Protein AF-M8BWD6-F1 (afdb_monomer)

Solvent-accessible surface area (backbone atoms only — not comparable to full-atom values): 19290 Å² total; per-residue (Å²): 130,56,79,69,55,54,55,51,52,54,55,48,52,55,50,49,54,54,50,42,55,51,46,51,57,50,38,60,73,53,40,95,61,85,71,83,72,84,73,77,74,75,89,64,73,77,84,63,52,63,63,56,50,54,50,53,54,48,51,44,50,54,50,50,50,51,39,52,53,43,46,53,54,44,51,49,52,54,48,54,50,50,53,52,51,54,50,51,52,53,51,53,53,50,50,53,50,52,53,49,52,50,49,53,51,54,50,52,52,48,50,54,51,52,51,56,54,59,71,42,74,64,63,79,66,68,30,53,57,52,53,49,50,51,51,44,54,52,31,41,76,75,72,62,57,83,89,86,80,88,91,90,84,86,92,86,89,83,87,82,92,81,91,81,84,85,82,84,87,91,85,60,66,74,60,56,53,50,53,50,49,51,49,50,52,53,50,52,54,52,50,52,52,48,54,55,51,53,52,49,50,54,50,53,52,50,48,54,51,50,54,52,52,52,50,53,50,53,54,50,52,52,51,49,54,54,50,52,52,52,53,49,56,52,51,55,50,50,55,54,50,53,53,52,51,51,54,50,52,53,52,49,54,54,52,52,51,49,51,51,52,50,51,51,52,52,51,53,53,52,52,51,50,54,51,51,52,52,52,52,52,51,52,53,52,51,52,53,52,49,54,52,51,53,49,52,53,48,53,52,51,51,53,53,48,54,51,51,51,52,51,52,53,51,53,50,53,49,54,52,53,53,53,57,70,74,51,86,69,88,88,80,82,84,135

Sequence (335 aa):
MDHQTKFAVQKIVVSLHSADEILENILDRASEEKAEIISCRSNLDPKDGLEFLGLEAHNIHDLAKEVEIRLSECREKERKERCRMESMISSLKKENQDIRSMLEVAVTEKEVVENSLRVLKGDGDQRRSSILQIAEKGLQKVGFGFIMEVISGESEGDDMSGSSASAASNGRESKQEVDSLASMVSKTLKNLHHDINDLRQALDESRSGCDHLQLLAAQQAQKIIKHESHIQDLREREILLLQSVEELNVGVKEVEQEAARWKEACALEVEAGKAAIKELNQEVTLLREELRRVKADLDAANSKIQLKEKLAASAMAEKIRGRCKGGASCCRCMP

Mean predicted aligned error: 21.37 Å

Radius of gyration: 63.3 Å; Cα contacts (8 Å, |Δi|>4): 40; chains: 1; bounding box: 170×41×192 Å

Organism: Aegilops tauschii (NCBI:txid37682)

Foldseek 3Di:
DDPVVVVVLVVLVVVLVVLQVVLVVLVVVLDPDPPPPPPPVPPDDCPVRPVVSVVSVVSSVVSVVVSVVSNVVSVVVVVVVVVVVVVVVVVVVVVVVVVVVVVVVVVVVVVVVVVQLVVLPDDDPVSVVVVVVVVQVVCVVVPRHDDDDDDDDDDDDDDDDDDDDDDDDDDPPVVVVVVVVVVVVVVVVVVVVVVVVVVVVVVVVVVVVVVVVVVVVVVVVVVVVVVVVVVVVVVVVVVVVVVVVVVVVVVVVVVVVVVVVVVVVVVVVVVVVVVVVVVVVVVVVVVVVVVVVVVVVVVVVVVVVVVVVVVVVVVVVVVVVVVVVVPVDDDDDDD

InterPro domains:
  IPR040300 Uncharacterized protein At3g49055-like [PTHR34937] (1-317)

Secondary structure (DSSP, 8-state):
--HHHHHHHHHHHHHHHHHHHHHHHHHHHH-SS------------GGGTHHHHHHHHHHHHHHHHHHHHHHHHHHHHHHHHHHHHHHHHHHHHHHHHHHHHHHHHHHHHHHHHHHHHHHT-S-HHHHHHHHHHHHHHHHHHTT---------------------------SSHHHHHHHHHHHHHHHHHHHHHHHHHHHHHHHHHHHHHHHHHHHHHHHHHHHHHHHHHHHHHHHHHHHHHHHHHHHHHHHHHHHHHHHHHHHHHHHHHHHHHHHHHHHHHHHHHHHHHHHHHHHHHHHHHHHHHHHHHHHHHHHHHHHHHHHHHH--S------

Structure (mmCIF, N/CA/C/O backbone):
data_AF-M8BWD6-F1
#
_entry.id   AF-M8BWD6-F1
#
loop_
_atom_site.group_PDB
_atom_site.id
_atom_site.type_symbol
_atom_site.label_atom_id
_atom_site.label_alt_id
_atom_site.label_comp_id
_atom_site.label_asym_id
_atom_site.label_entity_id
_atom_site.label_seq_id
_atom_site.pdbx_PDB_ins_code
_atom_site.Cartn_x
_atom_site.Cartn_y
_atom_site.Cartn_z
_atom_site.occupancy
_atom_site.B_iso_or_equiv
_atom_site.auth_seq_id
_atom_site.auth_comp_id
_atom_site.auth_asym_id
_atom_site.auth_atom_id
_atom_site.pdbx_PDB_model_num
ATOM 1 N N . MET A 1 1 ? 32.849 -19.392 -24.171 1.00 56.28 1 MET A N 1
ATOM 2 C CA . MET A 1 1 ? 31.392 -19.153 -24.236 1.00 56.28 1 MET A CA 1
ATOM 3 C C . MET A 1 1 ? 31.080 -18.326 -25.460 1.00 56.28 1 MET A C 1
ATOM 5 O O . MET A 1 1 ? 31.701 -17.279 -25.633 1.00 56.28 1 MET A O 1
ATOM 9 N N . ASP A 1 2 ? 30.161 -18.820 -26.282 1.00 68.44 2 ASP A N 1
ATOM 10 C CA . ASP A 1 2 ? 29.701 -18.150 -27.493 1.00 68.44 2 ASP A CA 1
ATOM 11 C C . ASP A 1 2 ? 28.983 -16.832 -27.142 1.00 68.44 2 ASP A C 1
ATOM 13 O O . ASP A 1 2 ? 28.489 -16.671 -26.019 1.00 68.44 2 ASP A O 1
ATOM 17 N N . HIS A 1 3 ? 28.937 -15.865 -28.062 1.00 68.75 3 HIS A N 1
ATOM 18 C CA . HIS A 1 3 ? 28.363 -14.533 -27.780 1.00 68.75 3 HIS A CA 1
ATOM 19 C C . HIS A 1 3 ? 26.889 -14.630 -27.341 1.00 68.75 3 HIS A C 1
ATOM 21 O O . HIS A 1 3 ? 26.435 -13.930 -26.436 1.00 68.75 3 HIS A O 1
ATOM 27 N N . GLN A 1 4 ? 26.180 -15.604 -27.911 1.00 73.25 4 GLN A N 1
ATOM 28 C CA . GLN A 1 4 ? 24.798 -15.939 -27.595 1.00 73.25 4 GLN A CA 1
ATOM 29 C C . GLN A 1 4 ? 24.624 -16.516 -26.178 1.00 73.25 4 GLN A C 1
ATOM 31 O O . GLN A 1 4 ? 23.648 -16.201 -25.499 1.00 73.25 4 GLN A O 1
ATOM 36 N N . THR A 1 5 ? 25.588 -17.303 -25.687 1.00 72.38 5 THR A N 1
ATOM 37 C CA . THR A 1 5 ? 25.552 -17.886 -24.335 1.00 72.38 5 THR A CA 1
ATOM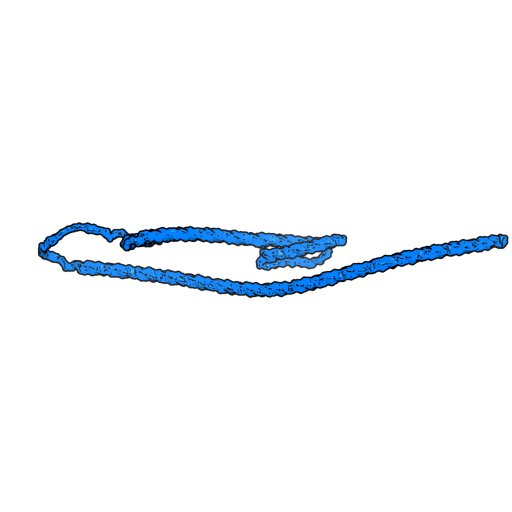 38 C C . THR A 1 5 ? 25.738 -16.817 -23.260 1.00 72.38 5 THR A C 1
ATOM 40 O O . THR A 1 5 ? 25.046 -16.835 -22.246 1.00 72.38 5 THR A O 1
ATOM 43 N N . LYS A 1 6 ? 26.628 -15.842 -23.493 1.00 73.31 6 LYS A N 1
ATOM 44 C CA . LYS A 1 6 ? 26.853 -14.723 -22.561 1.00 73.31 6 LYS A CA 1
ATOM 45 C C . LYS A 1 6 ? 25.612 -13.841 -22.416 1.00 73.31 6 LYS A C 1
ATOM 47 O O . LYS A 1 6 ? 25.239 -13.492 -21.300 1.00 73.31 6 LYS A O 1
ATOM 52 N N . PHE A 1 7 ? 24.950 -13.539 -23.533 1.00 77.69 7 PHE A N 1
ATOM 53 C CA . PHE A 1 7 ? 23.703 -12.773 -23.533 1.00 77.69 7 PHE A CA 1
ATOM 54 C C . PHE A 1 7 ? 22.574 -13.504 -22.784 1.00 77.69 7 PHE A C 1
ATOM 56 O O . PHE A 1 7 ? 21.840 -12.890 -22.011 1.00 77.69 7 PHE A O 1
ATOM 63 N N . ALA A 1 8 ? 22.464 -14.825 -22.961 1.00 79.81 8 ALA A N 1
ATOM 64 C CA . ALA A 1 8 ? 21.482 -15.639 -22.247 1.00 79.81 8 ALA A CA 1
ATOM 65 C C . ALA A 1 8 ? 21.720 -15.647 -20.726 1.00 79.81 8 ALA A C 1
ATOM 67 O O . ALA A 1 8 ? 20.782 -15.418 -19.966 1.00 79.81 8 ALA A O 1
ATOM 68 N N . VAL A 1 9 ? 22.969 -15.837 -20.284 1.00 78.75 9 VAL A N 1
ATOM 69 C CA . VAL A 1 9 ? 23.347 -15.799 -18.858 1.00 78.75 9 VAL A CA 1
ATOM 70 C C . VAL A 1 9 ? 23.012 -14.444 -18.237 1.00 78.75 9 VAL A C 1
ATOM 72 O O . VAL A 1 9 ? 22.381 -14.396 -17.187 1.00 78.75 9 VAL A O 1
ATOM 75 N N . GLN A 1 10 ? 23.344 -13.341 -18.911 1.00 80.75 10 GLN A N 1
ATOM 76 C CA . GLN A 1 10 ? 23.043 -11.999 -18.411 1.00 80.75 10 GLN A CA 1
ATOM 77 C C . GLN A 1 10 ? 21.535 -11.769 -18.233 1.00 80.75 10 GLN A C 1
ATOM 79 O O . GLN A 1 10 ? 21.108 -11.213 -17.223 1.00 80.75 10 GLN A O 1
ATOM 84 N N . LYS A 1 11 ? 20.712 -12.245 -19.175 1.00 84.75 11 LYS A N 1
ATOM 85 C CA . LYS A 1 11 ? 19.249 -12.149 -19.073 1.00 84.75 11 LYS A CA 1
ATOM 86 C C . LYS A 1 11 ? 18.692 -12.956 -17.892 1.00 84.75 11 LYS A C 1
ATOM 88 O O . LYS A 1 11 ? 17.753 -12.504 -17.237 1.00 84.75 11 LYS A O 1
ATOM 93 N N . ILE A 1 12 ? 19.271 -14.126 -17.614 1.00 85.25 12 ILE A N 1
ATOM 94 C CA . ILE A 1 12 ? 18.889 -14.961 -16.467 1.00 85.25 12 ILE A CA 1
ATOM 95 C C . ILE A 1 12 ? 19.245 -14.253 -15.158 1.00 85.25 12 ILE A C 1
ATOM 97 O O . ILE A 1 12 ? 18.383 -14.143 -14.296 1.00 85.25 12 ILE A O 1
ATOM 101 N N . VAL A 1 13 ? 20.454 -13.698 -15.036 1.00 82.94 13 VAL A N 1
ATOM 102 C CA . VAL A 1 13 ? 20.886 -12.972 -13.826 1.00 82.94 13 VAL A CA 1
ATOM 103 C C . VAL A 1 13 ? 19.961 -11.794 -13.511 1.00 82.94 13 VAL A C 1
ATOM 105 O O . VAL A 1 13 ? 19.546 -11.647 -12.366 1.00 82.94 13 VAL A O 1
ATOM 108 N N . VAL A 1 14 ? 19.584 -10.995 -14.516 1.00 84.69 14 VAL A N 1
ATOM 109 C CA . VAL A 1 14 ? 18.631 -9.881 -14.333 1.00 84.69 14 VAL A CA 1
ATOM 110 C C . VAL A 1 14 ? 17.262 -10.385 -13.870 1.00 84.69 14 VAL A C 1
ATOM 112 O O . VAL A 1 14 ? 16.633 -9.770 -13.015 1.00 84.69 14 VAL A O 1
ATOM 115 N N . SER A 1 15 ? 16.806 -11.520 -14.407 1.00 87.50 15 SER A N 1
ATOM 116 C CA . SER A 1 15 ? 15.525 -12.118 -14.008 1.00 87.50 15 SER A CA 1
ATOM 117 C C . SER A 1 15 ? 15.566 -12.652 -12.573 1.00 87.50 15 SER A C 1
ATOM 119 O O . SER A 1 15 ? 14.585 -12.512 -11.853 1.00 87.50 15 SER A O 1
ATOM 121 N N . LEU A 1 16 ? 16.696 -13.232 -12.153 1.00 86.62 16 LEU A N 1
ATOM 122 C CA . LEU A 1 16 ? 16.911 -13.710 -10.786 1.00 86.62 16 LEU A CA 1
ATOM 123 C C . LEU A 1 16 ? 16.930 -12.546 -9.789 1.00 86.62 16 LEU A C 1
ATOM 125 O O . LEU A 1 16 ? 16.164 -12.580 -8.837 1.00 86.62 16 LEU A O 1
ATOM 129 N N . HIS A 1 17 ? 17.674 -11.472 -10.071 1.00 84.56 17 HIS A N 1
ATOM 130 C CA . HIS A 1 17 ? 17.675 -10.272 -9.220 1.00 84.56 17 HIS A CA 1
ATOM 131 C C . HIS A 1 17 ? 16.278 -9.654 -9.093 1.00 84.56 17 HIS A C 1
ATOM 133 O O . HIS A 1 17 ? 15.872 -9.244 -8.013 1.00 84.56 17 HIS A O 1
ATOM 139 N N . SER A 1 18 ? 15.515 -9.614 -10.190 1.00 88.50 18 SER A N 1
ATOM 140 C CA . SER A 1 18 ? 14.135 -9.128 -10.144 1.00 88.50 18 SER A CA 1
ATOM 141 C C . SER A 1 18 ? 13.230 -10.030 -9.300 1.00 88.50 18 SER A C 1
ATOM 143 O O . SER A 1 18 ? 12.340 -9.520 -8.627 1.00 88.50 18 SER A O 1
ATOM 145 N N . ALA A 1 19 ? 13.422 -11.352 -9.338 1.00 88.81 19 ALA A N 1
ATOM 146 C CA . ALA A 1 19 ? 12.659 -12.281 -8.508 1.00 88.81 19 ALA A CA 1
ATOM 147 C C . ALA A 1 19 ? 13.012 -12.133 -7.021 1.00 88.81 19 ALA A C 1
ATOM 149 O O . ALA A 1 19 ? 12.107 -12.125 -6.192 1.00 88.81 19 ALA A O 1
ATOM 150 N N . ASP A 1 20 ? 14.296 -11.967 -6.712 1.00 86.38 20 ASP A N 1
ATOM 151 C CA . ASP A 1 20 ? 14.808 -11.714 -5.364 1.00 86.38 20 ASP A CA 1
ATOM 152 C C . ASP A 1 20 ? 14.188 -10.441 -4.765 1.00 86.38 20 ASP A C 1
ATOM 154 O O . ASP A 1 20 ? 13.518 -10.502 -3.737 1.00 86.38 20 ASP A O 1
ATOM 158 N N . GLU A 1 21 ? 14.243 -9.320 -5.495 1.00 87.38 21 GLU A N 1
ATOM 159 C CA . GLU A 1 21 ? 13.652 -8.040 -5.076 1.00 87.38 21 GLU A CA 1
ATOM 160 C C . GLU A 1 21 ? 12.130 -8.136 -4.855 1.00 87.38 21 GLU A C 1
ATOM 162 O O . GLU A 1 21 ? 11.576 -7.532 -3.933 1.00 87.38 21 GLU A O 1
ATOM 167 N N . ILE A 1 22 ? 11.416 -8.904 -5.686 1.00 90.94 22 ILE A N 1
ATOM 168 C CA . ILE A 1 22 ? 9.976 -9.136 -5.500 1.00 90.94 22 ILE A CA 1
ATOM 169 C C . ILE A 1 22 ? 9.721 -9.938 -4.219 1.00 90.94 22 ILE A C 1
ATOM 171 O O . ILE A 1 22 ? 8.797 -9.609 -3.473 1.00 90.94 22 ILE A O 1
ATOM 175 N N . LEU A 1 23 ? 10.507 -10.985 -3.967 1.00 89.25 23 LEU A N 1
ATOM 176 C CA . LEU A 1 23 ? 10.350 -11.835 -2.789 1.00 89.25 23 LEU A CA 1
ATOM 177 C C . LEU A 1 23 ? 10.694 -11.086 -1.497 1.00 89.25 23 LEU A C 1
ATOM 179 O O . LEU A 1 23 ? 9.921 -11.183 -0.545 1.00 89.25 23 LEU A O 1
ATOM 183 N N . GLU A 1 24 ? 11.760 -10.283 -1.482 1.00 85.56 24 GLU A N 1
ATOM 184 C CA . GLU A 1 24 ? 12.098 -9.403 -0.353 1.00 85.56 24 GLU A CA 1
ATOM 185 C C . GLU A 1 24 ? 10.960 -8.413 -0.062 1.00 85.56 24 GLU A C 1
ATOM 187 O O . GLU A 1 24 ? 10.481 -8.325 1.068 1.00 85.56 24 GLU A O 1
ATOM 192 N N . ASN A 1 25 ? 10.418 -7.756 -1.095 1.00 88.50 25 ASN A N 1
ATOM 193 C CA . ASN A 1 25 ? 9.280 -6.844 -0.942 1.00 88.50 25 ASN A CA 1
ATOM 194 C C . ASN A 1 25 ? 8.017 -7.531 -0.392 1.00 88.50 25 ASN A C 1
ATOM 196 O O . ASN A 1 25 ? 7.223 -6.906 0.318 1.00 88.50 25 ASN A O 1
ATOM 200 N N . ILE A 1 26 ? 7.773 -8.795 -0.751 1.00 88.81 26 ILE A N 1
ATOM 201 C CA . ILE A 1 26 ? 6.648 -9.573 -0.212 1.00 88.81 26 ILE A CA 1
ATOM 202 C C . ILE A 1 26 ? 6.915 -9.944 1.250 1.00 88.81 26 ILE A C 1
ATOM 204 O O . ILE A 1 26 ? 5.995 -9.861 2.068 1.00 88.81 26 ILE A O 1
ATOM 208 N N . LEU A 1 27 ? 8.150 -10.323 1.583 1.00 85.56 27 LEU A N 1
ATOM 209 C CA . LEU A 1 27 ? 8.554 -10.684 2.939 1.00 85.56 27 LEU A CA 1
ATOM 210 C C . LEU A 1 27 ? 8.416 -9.499 3.904 1.00 85.56 27 LEU A C 1
ATOM 212 O O . LEU A 1 27 ? 7.815 -9.652 4.967 1.00 85.56 27 LEU A O 1
ATOM 216 N N . ASP A 1 28 ? 8.868 -8.312 3.492 1.00 83.00 28 ASP A N 1
ATOM 217 C CA . ASP A 1 28 ? 8.759 -7.066 4.262 1.00 83.00 28 ASP A CA 1
ATOM 218 C C . ASP A 1 28 ? 7.305 -6.685 4.562 1.00 83.00 28 ASP A C 1
ATOM 220 O O . ASP A 1 28 ? 6.996 -6.147 5.623 1.00 83.00 28 ASP A O 1
ATOM 224 N N . ARG A 1 29 ? 6.377 -6.987 3.646 1.00 82.06 29 ARG A N 1
ATOM 225 C CA . ARG A 1 29 ? 4.937 -6.770 3.870 1.00 82.06 29 ARG A CA 1
ATOM 226 C C . ARG A 1 29 ? 4.312 -7.826 4.774 1.00 82.06 29 ARG A C 1
ATOM 228 O O . ARG A 1 29 ? 3.297 -7.553 5.408 1.00 82.06 29 ARG A O 1
ATOM 235 N N . ALA A 1 30 ? 4.860 -9.038 4.778 1.00 77.94 30 ALA A N 1
ATOM 236 C CA . ALA A 1 30 ? 4.343 -10.160 5.552 1.00 77.94 30 ALA A CA 1
ATOM 237 C C . ALA A 1 30 ? 4.846 -10.171 7.008 1.00 77.94 30 ALA A C 1
ATOM 239 O O . ALA A 1 30 ? 4.241 -10.855 7.838 1.00 77.94 30 ALA A O 1
ATOM 240 N N . SER A 1 31 ? 5.921 -9.439 7.321 1.00 70.44 31 SER A N 1
ATOM 241 C CA . SER A 1 31 ? 6.553 -9.413 8.643 1.00 70.44 31 SER A CA 1
ATOM 242 C C . SER A 1 31 ? 6.435 -8.046 9.326 1.00 70.44 31 SER A C 1
ATOM 244 O O . SER A 1 31 ? 6.900 -7.039 8.808 1.00 70.44 31 SER A O 1
ATOM 246 N N . GLU A 1 32 ? 5.859 -8.005 10.531 1.00 62.19 32 GLU A N 1
ATOM 247 C CA . GLU A 1 32 ? 5.868 -6.804 11.392 1.00 62.19 32 GLU A CA 1
ATOM 248 C C . GLU A 1 32 ? 7.210 -6.613 12.129 1.00 62.19 32 GLU A C 1
ATOM 250 O O . GLU A 1 32 ? 7.528 -5.516 12.587 1.00 62.19 32 GLU A O 1
ATOM 255 N N . GLU A 1 33 ? 8.014 -7.673 12.238 1.00 54.31 33 GLU A N 1
ATOM 256 C CA . GLU A 1 33 ? 9.351 -7.661 12.830 1.00 54.31 33 GLU A CA 1
ATOM 257 C C . GLU A 1 33 ? 10.371 -7.622 11.687 1.00 54.31 33 GLU A C 1
ATOM 259 O O . GLU A 1 33 ? 10.282 -8.439 10.768 1.00 54.31 33 GLU A O 1
ATOM 264 N N . LYS A 1 34 ? 11.309 -6.659 11.698 1.00 48.66 34 LYS A N 1
ATOM 265 C CA . LYS A 1 34 ? 12.387 -6.599 10.698 1.00 48.66 34 LYS A CA 1
ATOM 266 C C . LYS A 1 34 ? 13.099 -7.946 10.705 1.00 48.66 34 LYS A C 1
ATOM 268 O O . LYS A 1 34 ? 13.836 -8.232 11.646 1.00 48.66 34 LYS A O 1
ATOM 273 N N . ALA A 1 35 ? 12.871 -8.762 9.681 1.00 50.06 35 ALA A N 1
ATOM 274 C CA . ALA A 1 35 ? 13.665 -9.954 9.493 1.00 50.06 35 ALA A CA 1
ATOM 275 C C . ALA A 1 35 ? 15.123 -9.488 9.397 1.00 50.06 35 ALA A C 1
ATOM 277 O O . ALA A 1 35 ? 15.445 -8.608 8.597 1.00 50.06 35 ALA A O 1
ATOM 278 N N . GLU A 1 36 ? 16.005 -10.020 10.242 1.00 48.72 36 GLU A N 1
ATOM 279 C CA . GLU A 1 36 ? 17.437 -9.980 9.964 1.00 48.72 36 GLU A CA 1
ATOM 280 C C . GLU A 1 36 ? 17.634 -10.829 8.712 1.00 48.72 36 GLU A C 1
ATOM 282 O O . GLU A 1 36 ? 17.814 -12.044 8.777 1.00 48.72 36 GLU A O 1
ATOM 287 N N . ILE A 1 37 ? 17.477 -10.194 7.550 1.00 53.16 37 ILE A N 1
ATOM 288 C CA . ILE A 1 37 ? 17.686 -10.840 6.267 1.00 53.16 37 ILE A CA 1
ATOM 289 C C . ILE A 1 37 ? 19.146 -11.274 6.277 1.00 53.16 37 ILE A C 1
ATOM 291 O O . ILE A 1 37 ? 20.065 -10.449 6.303 1.00 53.16 37 ILE A O 1
ATOM 295 N N . ILE A 1 38 ? 19.351 -12.589 6.266 1.00 48.81 38 ILE A N 1
ATOM 296 C CA . ILE A 1 38 ? 20.618 -13.225 5.926 1.00 48.81 38 ILE A CA 1
ATOM 297 C C . ILE A 1 38 ? 20.822 -12.957 4.433 1.00 48.81 38 ILE A C 1
ATOM 299 O O . ILE A 1 38 ? 20.705 -13.837 3.588 1.00 48.81 38 ILE A O 1
ATOM 303 N N . SER A 1 39 ? 21.090 -11.699 4.087 1.00 46.41 39 SER A N 1
ATOM 304 C CA . SER A 1 39 ? 21.574 -11.333 2.770 1.00 46.41 39 SER A CA 1
ATOM 305 C C . SER A 1 39 ? 23.048 -11.700 2.782 1.00 46.41 39 SER A C 1
ATOM 307 O O . SER A 1 39 ? 23.939 -10.876 3.000 1.00 46.41 39 SER A O 1
ATOM 309 N N . CYS A 1 40 ? 23.330 -12.989 2.601 1.00 43.50 40 CYS A N 1
ATOM 310 C CA . CYS A 1 40 ? 24.636 -13.417 2.135 1.00 43.50 40 CYS A CA 1
ATOM 311 C C . CYS A 1 40 ? 24.741 -12.994 0.671 1.00 43.50 40 CYS A C 1
ATOM 313 O O . CYS A 1 40 ? 24.665 -13.813 -0.241 1.00 43.50 40 CYS A O 1
ATOM 315 N N . ARG A 1 41 ? 24.886 -11.682 0.453 1.00 48.84 41 ARG A N 1
ATOM 316 C CA . ARG A 1 41 ? 25.160 -11.103 -0.853 1.00 48.84 41 ARG A CA 1
ATOM 317 C C . ARG A 1 41 ? 26.505 -11.655 -1.296 1.00 48.84 41 ARG A C 1
ATOM 319 O O . ARG A 1 41 ? 27.561 -11.253 -0.801 1.00 48.84 41 ARG A O 1
ATOM 326 N N . SER A 1 42 ? 26.454 -12.656 -2.160 1.00 48.22 42 SER A N 1
ATOM 327 C CA . SER A 1 42 ? 27.624 -13.351 -2.666 1.00 48.22 42 SER A CA 1
ATOM 328 C C . SER A 1 42 ? 28.509 -12.345 -3.404 1.00 48.22 42 SER A C 1
ATOM 330 O O . SER A 1 42 ? 28.204 -11.951 -4.525 1.00 48.22 42 SER A O 1
ATOM 332 N N . ASN A 1 43 ? 29.623 -11.925 -2.796 1.00 46.94 43 ASN A N 1
ATOM 333 C CA . ASN A 1 43 ? 30.681 -11.140 -3.449 1.00 46.94 43 ASN A CA 1
ATOM 334 C C . ASN A 1 43 ? 31.493 -12.019 -4.426 1.00 46.94 43 ASN A C 1
ATOM 336 O O . ASN A 1 43 ? 32.723 -12.031 -4.389 1.00 46.94 43 ASN A O 1
ATOM 340 N N . LEU A 1 44 ? 30.818 -12.823 -5.248 1.00 48.62 44 LEU A N 1
ATOM 341 C CA . LEU A 1 44 ? 31.457 -13.708 -6.215 1.00 48.62 44 LEU A CA 1
ATOM 342 C C . LEU A 1 44 ? 31.607 -12.981 -7.551 1.00 48.62 44 LEU A C 1
ATOM 344 O O . LEU A 1 44 ? 30.655 -12.401 -8.071 1.00 48.62 44 LEU A O 1
ATOM 348 N N . ASP A 1 45 ? 32.829 -13.008 -8.088 1.00 51.94 45 ASP A N 1
ATOM 349 C CA . ASP A 1 45 ? 33.161 -12.462 -9.404 1.00 51.94 45 ASP A CA 1
ATOM 350 C C . ASP A 1 45 ? 32.277 -13.164 -10.457 1.00 51.94 45 ASP A C 1
ATOM 352 O O . ASP A 1 45 ? 32.353 -14.389 -10.587 1.00 51.94 45 ASP A O 1
ATOM 356 N N . PRO A 1 46 ? 31.454 -12.441 -11.242 1.00 56.25 46 PRO A N 1
ATOM 357 C CA . PRO A 1 46 ? 30.565 -13.023 -12.257 1.00 56.25 46 PRO A CA 1
ATOM 358 C C . PRO A 1 46 ? 31.290 -13.775 -13.396 1.00 56.25 46 PRO A C 1
ATOM 360 O O . PRO A 1 46 ? 30.659 -14.196 -14.369 1.00 56.25 46 PRO A O 1
ATOM 363 N N . LYS A 1 47 ? 32.613 -13.962 -13.305 1.00 55.97 47 LYS A N 1
ATOM 364 C CA . LYS A 1 47 ? 33.446 -14.679 -14.277 1.00 55.97 47 LYS A CA 1
ATOM 365 C C . LYS A 1 47 ? 33.220 -16.191 -14.318 1.00 55.97 47 LYS A C 1
ATOM 367 O O . LYS A 1 47 ? 33.402 -16.751 -15.398 1.00 55.97 47 LYS A O 1
ATOM 372 N N . ASP A 1 48 ? 32.755 -16.816 -13.234 1.00 57.03 48 ASP A N 1
ATOM 373 C CA . ASP A 1 48 ? 32.495 -18.269 -13.198 1.00 57.03 48 ASP A CA 1
ATOM 374 C C . ASP A 1 48 ? 31.056 -18.670 -13.557 1.00 57.03 48 ASP A C 1
ATOM 376 O O . ASP A 1 48 ? 30.740 -19.856 -13.584 1.00 57.03 48 ASP A O 1
ATOM 380 N N . GLY A 1 49 ? 30.209 -17.699 -13.931 1.00 66.44 49 GLY A N 1
ATOM 381 C CA . GLY A 1 49 ? 28.962 -17.831 -14.701 1.00 66.44 49 GLY A CA 1
ATOM 382 C C . GLY A 1 49 ? 27.930 -18.864 -14.225 1.00 66.44 49 GLY A C 1
ATOM 383 O O . GLY A 1 49 ? 26.842 -18.500 -13.794 1.00 66.44 49 GLY A O 1
ATOM 384 N N . LEU A 1 50 ? 28.237 -20.152 -14.361 1.00 71.06 50 LEU A N 1
ATOM 385 C CA . LEU A 1 50 ? 27.362 -21.277 -14.044 1.00 71.06 50 LEU A CA 1
ATOM 386 C C . LEU A 1 50 ? 27.278 -21.560 -12.534 1.00 71.06 50 LEU A C 1
ATOM 388 O O . LEU A 1 50 ? 26.189 -21.835 -12.038 1.00 71.06 50 LEU A O 1
ATOM 392 N N . GLU A 1 51 ? 28.393 -21.457 -11.803 1.00 73.75 51 GLU A N 1
ATOM 393 C CA . GLU A 1 51 ? 28.409 -21.665 -10.343 1.00 73.75 51 GLU A CA 1
ATOM 394 C C . GLU A 1 51 ? 27.691 -20.527 -9.605 1.00 73.75 51 GLU A C 1
ATOM 396 O O . GLU A 1 51 ? 26.892 -20.780 -8.705 1.00 73.75 51 GLU A O 1
ATOM 401 N N . PHE A 1 52 ? 27.891 -19.282 -10.058 1.00 78.31 52 PHE A N 1
ATOM 402 C CA . PHE A 1 52 ? 27.162 -18.111 -9.561 1.00 78.31 52 PHE A CA 1
ATOM 403 C C . PHE A 1 52 ? 25.649 -18.259 -9.763 1.00 78.31 52 PHE A C 1
ATOM 405 O O . PHE A 1 52 ? 24.881 -18.064 -8.828 1.00 78.31 52 PHE A O 1
ATOM 412 N N . LEU A 1 53 ? 25.218 -18.663 -10.965 1.00 80.62 53 LEU A N 1
ATOM 413 C CA . LEU A 1 53 ? 23.802 -18.898 -11.257 1.00 80.62 53 LEU A CA 1
ATOM 414 C C . LEU A 1 53 ? 23.194 -19.988 -10.367 1.00 80.62 53 LEU A C 1
ATOM 416 O O . LEU A 1 53 ? 22.046 -19.854 -9.950 1.00 80.62 53 LEU A O 1
ATOM 420 N N . GLY A 1 54 ? 23.943 -21.059 -10.091 1.00 81.50 54 GLY A N 1
ATOM 421 C CA . GLY A 1 54 ? 23.496 -22.133 -9.204 1.00 81.50 54 GLY A CA 1
ATOM 422 C C . GLY A 1 54 ? 23.278 -21.654 -7.769 1.00 81.50 54 GLY A C 1
ATOM 423 O O . GLY A 1 54 ? 22.252 -21.976 -7.173 1.00 81.50 54 GLY A O 1
ATOM 424 N N . LEU A 1 55 ? 24.209 -20.855 -7.239 1.00 83.12 55 LEU A N 1
ATOM 425 C CA . LEU A 1 55 ? 24.105 -20.287 -5.894 1.00 83.12 55 LEU A CA 1
ATOM 426 C C . LEU A 1 55 ? 22.966 -19.263 -5.791 1.00 83.12 55 LEU A C 1
ATOM 428 O O . LEU A 1 55 ? 22.160 -19.336 -4.870 1.00 83.12 55 LEU A O 1
ATOM 432 N N . GLU A 1 56 ? 22.856 -18.360 -6.764 1.00 82.12 56 GLU A N 1
ATOM 433 C CA . GLU A 1 56 ? 21.805 -17.339 -6.810 1.00 82.12 56 GLU A CA 1
ATOM 434 C C . GLU A 1 56 ? 20.407 -17.970 -6.893 1.00 82.12 56 GLU A C 1
ATOM 436 O O . GLU A 1 56 ? 19.493 -17.597 -6.161 1.00 82.12 56 GLU A O 1
ATOM 441 N N . ALA A 1 57 ? 20.243 -18.993 -7.738 1.00 85.62 57 ALA A N 1
ATOM 442 C CA . ALA A 1 57 ? 18.990 -19.735 -7.832 1.00 85.62 57 ALA A CA 1
ATOM 443 C C . ALA A 1 57 ? 18.649 -20.479 -6.528 1.00 85.62 57 ALA A C 1
ATOM 445 O O . ALA A 1 57 ? 17.471 -20.602 -6.189 1.00 85.62 57 ALA A O 1
ATOM 446 N N . HIS A 1 58 ? 19.656 -20.971 -5.797 1.00 86.31 58 HIS A N 1
ATOM 447 C CA . HIS A 1 58 ? 19.456 -21.611 -4.498 1.00 86.31 58 HIS A CA 1
ATOM 448 C C . HIS A 1 58 ? 19.005 -20.605 -3.432 1.00 86.31 58 HIS A C 1
ATOM 450 O O . HIS A 1 58 ? 18.021 -20.865 -2.743 1.00 86.31 58 HIS A O 1
ATOM 456 N N . ASN A 1 59 ? 19.644 -19.433 -3.373 1.00 85.62 59 ASN A N 1
ATOM 457 C CA . ASN A 1 59 ? 19.272 -18.350 -2.460 1.00 85.62 59 ASN A CA 1
ATOM 458 C C . ASN A 1 59 ? 17.827 -17.888 -2.690 1.00 85.62 59 ASN A C 1
ATOM 460 O O . ASN A 1 59 ? 17.043 -17.824 -1.746 1.00 85.62 59 ASN A O 1
ATOM 464 N N . ILE A 1 60 ? 17.442 -17.657 -3.949 1.00 88.81 60 ILE A N 1
ATOM 465 C CA . ILE A 1 60 ? 16.071 -17.259 -4.308 1.00 88.81 60 ILE A CA 1
ATOM 466 C C . ILE A 1 60 ? 15.059 -18.339 -3.924 1.00 88.81 60 ILE A C 1
ATOM 468 O O . ILE A 1 60 ? 13.958 -18.034 -3.473 1.00 88.81 60 ILE A O 1
ATOM 472 N N . HIS A 1 61 ? 15.408 -19.613 -4.093 1.00 89.38 61 HIS A N 1
ATOM 473 C CA . HIS A 1 61 ? 14.540 -20.712 -3.690 1.00 89.38 61 HIS A CA 1
ATOM 474 C C . HIS A 1 61 ? 14.344 -20.765 -2.165 1.00 89.38 61 HIS A C 1
ATOM 476 O O . HIS A 1 61 ? 13.225 -20.992 -1.700 1.00 89.38 61 HIS A O 1
ATOM 482 N N . ASP A 1 62 ? 15.402 -20.556 -1.383 1.00 89.62 62 ASP A N 1
ATOM 483 C CA . ASP A 1 62 ? 15.307 -20.540 0.078 1.00 89.62 62 ASP A CA 1
ATOM 484 C C . ASP A 1 62 ? 14.543 -19.308 0.581 1.00 89.62 62 ASP A C 1
ATOM 486 O O . ASP A 1 62 ? 13.678 -19.440 1.451 1.00 89.62 62 ASP A O 1
ATOM 490 N N . LEU A 1 63 ? 14.746 -18.146 -0.048 1.00 87.38 63 LEU A N 1
ATOM 491 C CA . LEU A 1 63 ? 13.943 -16.948 0.192 1.00 87.38 63 LEU A CA 1
ATOM 492 C C . LEU A 1 63 ? 12.462 -17.189 -0.139 1.00 87.38 63 LEU A C 1
ATOM 494 O O . LEU A 1 63 ? 11.584 -16.839 0.648 1.00 87.38 63 LEU A O 1
ATOM 498 N N . ALA A 1 64 ? 12.164 -17.844 -1.264 1.00 90.44 64 ALA A N 1
ATOM 499 C CA . ALA A 1 64 ? 10.795 -18.174 -1.654 1.00 90.44 64 ALA A CA 1
ATOM 500 C C . ALA A 1 64 ? 10.106 -19.102 -0.638 1.00 90.44 64 ALA A C 1
ATOM 502 O O . ALA A 1 64 ? 8.928 -18.905 -0.334 1.00 90.44 64 ALA A O 1
ATOM 503 N N . LYS A 1 65 ? 10.832 -20.081 -0.080 1.00 91.75 65 LYS A N 1
ATOM 504 C CA . LYS A 1 65 ? 10.321 -20.947 0.994 1.00 91.75 65 LYS A CA 1
ATOM 505 C C . LYS A 1 65 ? 10.011 -20.166 2.265 1.00 91.75 65 LYS A C 1
ATOM 507 O O . LYS A 1 65 ? 8.958 -20.382 2.861 1.00 91.75 65 LYS A O 1
ATOM 512 N N . GLU A 1 66 ? 10.900 -19.266 2.675 1.00 88.94 66 GLU A N 1
ATOM 513 C CA . GLU A 1 66 ? 10.667 -18.430 3.855 1.00 88.94 66 GLU A CA 1
ATOM 514 C C . GLU A 1 66 ? 9.446 -17.523 3.648 1.00 88.94 66 GLU A C 1
ATOM 516 O O . GLU A 1 66 ? 8.563 -17.463 4.505 1.00 88.94 66 GLU A O 1
ATOM 521 N N . VAL A 1 67 ? 9.325 -16.897 2.472 1.00 90.50 67 VAL A N 1
ATOM 522 C CA . VAL A 1 67 ? 8.142 -16.113 2.083 1.00 90.50 67 VAL A CA 1
ATOM 523 C C . VAL A 1 67 ? 6.867 -16.957 2.155 1.00 90.50 67 VAL A C 1
ATOM 525 O O . VAL A 1 67 ? 5.856 -16.499 2.692 1.00 90.50 67 VAL A O 1
ATOM 528 N N . GLU A 1 68 ? 6.889 -18.195 1.656 1.00 92.06 68 GLU A N 1
ATOM 529 C CA . GLU A 1 68 ? 5.740 -19.104 1.719 1.00 92.06 68 GLU A CA 1
ATOM 530 C C . GLU A 1 68 ? 5.329 -19.412 3.167 1.00 92.06 68 GLU A C 1
ATOM 532 O O . GLU A 1 68 ? 4.142 -19.313 3.507 1.00 92.06 68 GLU A O 1
ATOM 537 N N . ILE A 1 69 ? 6.301 -19.723 4.032 1.00 89.50 69 ILE A N 1
ATOM 538 C CA . ILE A 1 69 ? 6.075 -19.989 5.458 1.00 89.50 69 ILE A CA 1
ATOM 539 C C . ILE A 1 69 ? 5.459 -18.756 6.124 1.00 89.50 69 ILE A C 1
ATOM 541 O O . ILE A 1 69 ? 4.367 -18.851 6.693 1.00 89.50 69 ILE A O 1
ATOM 545 N N . ARG A 1 70 ? 6.077 -17.579 5.986 1.00 87.69 70 ARG A N 1
ATOM 546 C CA . ARG A 1 70 ? 5.602 -16.337 6.620 1.00 87.69 70 ARG A CA 1
ATOM 547 C C . ARG A 1 70 ? 4.222 -15.916 6.137 1.00 87.69 70 ARG A C 1
ATOM 549 O O . ARG A 1 70 ? 3.373 -15.548 6.951 1.00 87.69 70 ARG A O 1
ATOM 556 N N . LEU A 1 71 ? 3.940 -16.041 4.841 1.00 90.56 71 LEU A N 1
ATOM 557 C CA . LEU A 1 71 ? 2.602 -15.780 4.304 1.00 90.56 71 LEU A CA 1
ATOM 558 C C . LEU A 1 71 ? 1.562 -16.773 4.828 1.00 90.56 71 LEU A C 1
ATOM 560 O O . LEU A 1 71 ? 0.405 -16.401 5.036 1.00 90.56 71 LEU A O 1
ATOM 564 N N . SER A 1 72 ? 1.927 -18.041 5.026 1.00 89.56 72 SER A N 1
ATOM 565 C CA . SER A 1 72 ? 1.019 -19.027 5.619 1.00 89.56 72 SER A CA 1
ATOM 566 C C . SER A 1 72 ? 0.682 -18.685 7.076 1.00 89.56 72 SER A C 1
ATOM 568 O O . SER A 1 72 ? -0.494 -18.694 7.446 1.00 89.56 72 SER A O 1
ATOM 570 N N . GLU A 1 73 ? 1.676 -18.278 7.869 1.00 89.94 73 GLU A N 1
ATOM 571 C CA . GLU A 1 73 ? 1.498 -17.860 9.262 1.00 89.94 73 GLU A CA 1
ATOM 572 C C . GLU A 1 73 ? 0.660 -16.584 9.379 1.00 89.94 73 GLU A C 1
ATOM 574 O O . GLU A 1 73 ? -0.264 -16.526 10.194 1.00 89.94 73 GLU A O 1
ATOM 579 N N . CYS A 1 74 ? 0.952 -15.577 8.549 1.00 87.62 74 CYS A N 1
ATOM 580 C CA . CYS A 1 74 ? 0.212 -14.318 8.504 1.00 87.62 74 CYS A CA 1
ATOM 581 C C . CYS A 1 74 ? -1.268 -14.561 8.163 1.00 87.62 74 CYS A C 1
ATOM 583 O O . CYS A 1 74 ? -2.155 -14.169 8.925 1.00 87.62 74 CYS A O 1
ATOM 585 N N . ARG A 1 75 ? -1.547 -15.332 7.101 1.00 87.69 75 ARG A N 1
ATOM 586 C CA . ARG A 1 75 ? -2.923 -15.690 6.716 1.00 87.69 75 ARG A CA 1
ATOM 587 C C . ARG A 1 75 ? -3.663 -16.465 7.803 1.00 87.69 75 ARG A C 1
ATOM 589 O O . ARG A 1 75 ? -4.855 -16.239 7.997 1.00 87.69 75 ARG A O 1
ATOM 596 N N . GLU A 1 76 ? -2.998 -17.366 8.524 1.00 92.12 76 GLU A N 1
ATOM 597 C CA . GLU A 1 76 ? -3.646 -18.111 9.610 1.00 92.12 76 GLU A CA 1
ATOM 598 C C . GLU A 1 76 ? -3.938 -17.221 10.830 1.00 92.12 76 GLU A C 1
ATOM 600 O O . GLU A 1 76 ? -4.989 -17.378 11.458 1.00 92.12 76 GLU A O 1
ATOM 605 N N . LYS A 1 77 ? -3.066 -16.255 11.156 1.00 87.88 77 LYS A N 1
ATOM 606 C CA . LYS A 1 77 ? -3.341 -15.242 12.193 1.00 87.88 77 LYS A CA 1
ATOM 607 C C . LYS A 1 77 ? -4.554 -14.390 11.816 1.00 87.88 77 LYS A C 1
ATOM 609 O O . LYS A 1 77 ? -5.482 -14.281 12.619 1.00 87.88 77 LYS A O 1
ATOM 614 N N . GLU A 1 78 ? -4.596 -13.874 10.587 1.00 88.88 78 GLU A N 1
ATOM 615 C CA . GLU A 1 78 ? -5.749 -13.126 10.068 1.00 88.88 78 GLU A CA 1
ATOM 616 C C . GLU A 1 78 ? -7.033 -13.961 10.100 1.00 88.88 78 GLU A C 1
ATOM 618 O O . GLU A 1 78 ? -8.094 -13.468 10.487 1.00 88.88 78 GLU A O 1
ATOM 623 N N . ARG A 1 79 ? -6.954 -15.244 9.726 1.00 93.81 79 ARG A N 1
ATOM 624 C CA . ARG A 1 79 ? -8.103 -16.155 9.747 1.00 93.81 79 ARG A CA 1
ATOM 625 C C . ARG A 1 79 ? -8.629 -16.363 11.165 1.00 93.81 79 ARG A C 1
ATOM 627 O O . ARG A 1 79 ? -9.838 -16.291 11.377 1.00 93.81 79 ARG A O 1
ATOM 634 N N . LYS A 1 80 ? -7.741 -16.604 12.136 1.00 95.38 80 LYS A N 1
ATOM 635 C CA . LYS A 1 80 ? -8.107 -16.771 13.552 1.00 95.38 80 LYS A CA 1
ATOM 636 C C . LYS A 1 80 ? -8.771 -15.518 14.112 1.00 95.38 80 LYS A C 1
ATOM 638 O O . LYS A 1 80 ? -9.781 -15.640 14.803 1.00 95.38 80 LYS A O 1
ATOM 643 N N . GLU A 1 81 ? -8.234 -14.342 13.800 1.00 92.88 81 GLU A N 1
ATOM 644 C CA . GLU A 1 81 ? -8.803 -13.079 14.266 1.00 92.88 81 GLU A CA 1
ATOM 645 C C . GLU A 1 81 ? -10.167 -12.809 13.627 1.00 92.88 81 GLU A C 1
ATOM 647 O O . GLU A 1 81 ? -11.134 -12.529 14.333 1.00 92.88 81 GLU A O 1
ATOM 652 N N . ARG A 1 82 ? -10.300 -13.037 12.316 1.00 93.81 82 ARG A N 1
ATOM 653 C CA . ARG A 1 82 ? -11.589 -12.951 11.619 1.00 93.81 82 ARG A CA 1
ATOM 654 C C . ARG A 1 82 ? -12.637 -13.871 12.245 1.00 93.81 82 ARG A C 1
ATOM 656 O O . ARG A 1 82 ? -13.732 -13.413 12.554 1.00 93.81 82 ARG A O 1
ATOM 663 N N . CYS A 1 83 ? -12.295 -15.134 12.511 1.00 94.44 83 CYS A N 1
ATOM 664 C CA . CYS A 1 83 ? -13.209 -16.070 13.170 1.00 94.44 83 CYS A CA 1
ATOM 665 C C . CYS A 1 83 ? -13.598 -15.617 14.591 1.00 94.44 83 CYS A C 1
ATOM 667 O O . CYS A 1 83 ? -14.751 -15.783 14.992 1.00 94.44 83 CYS A O 1
ATOM 669 N N . ARG A 1 84 ? -12.670 -15.029 15.363 1.00 96.75 84 ARG A N 1
ATOM 670 C CA . ARG A 1 84 ? -12.985 -14.450 16.682 1.00 96.75 84 ARG A CA 1
ATOM 671 C C . ARG A 1 84 ? -13.954 -13.278 16.566 1.00 96.75 84 ARG A C 1
ATOM 673 O O . ARG A 1 84 ? -14.947 -13.247 17.294 1.00 96.75 84 ARG A O 1
ATOM 680 N N . MET A 1 85 ? -13.697 -12.353 15.642 1.00 94.69 85 MET A N 1
ATOM 681 C CA . MET A 1 85 ? -14.571 -11.206 15.3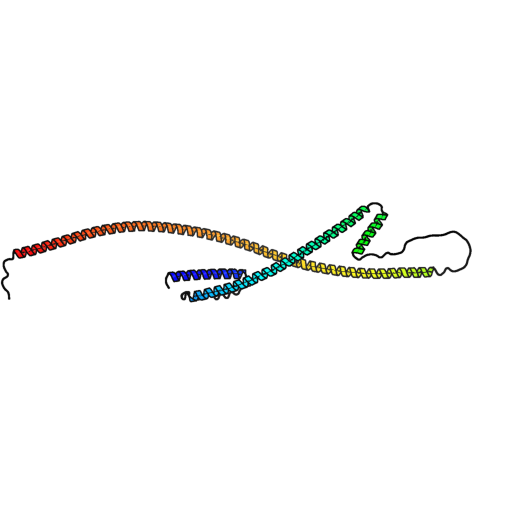90 1.00 94.69 85 MET A CA 1
ATOM 682 C C . MET A 1 85 ? -15.967 -11.654 14.943 1.00 94.69 85 MET A C 1
ATOM 684 O O . MET A 1 85 ? -16.962 -11.182 15.485 1.00 94.69 85 MET A O 1
ATOM 688 N N . GLU A 1 86 ? -16.065 -12.615 14.024 1.00 95.69 86 GLU A N 1
ATOM 689 C CA . GLU A 1 86 ? -17.340 -13.186 13.566 1.00 95.69 86 GLU A CA 1
ATOM 690 C C . GLU A 1 86 ? -18.134 -13.836 14.711 1.00 95.69 86 GLU A C 1
ATOM 692 O O . GLU A 1 86 ? -19.353 -13.647 14.812 1.00 95.69 86 GLU A O 1
ATOM 697 N N . SER A 1 87 ? -17.455 -14.555 15.612 1.00 95.56 87 SER A N 1
ATOM 698 C CA . SER A 1 87 ? -18.080 -15.128 16.809 1.00 95.56 87 SER A CA 1
ATOM 699 C C . SER A 1 87 ? -18.607 -14.041 17.749 1.00 95.56 87 SER A C 1
ATOM 701 O O . SER A 1 87 ? -19.723 -14.155 18.258 1.00 95.56 87 SER A O 1
ATOM 703 N N . MET A 1 88 ? -17.834 -12.974 17.967 1.00 96.69 88 MET A N 1
ATOM 704 C CA . MET A 1 88 ? -18.241 -11.848 18.811 1.00 96.69 88 MET A CA 1
ATOM 705 C C . MET A 1 88 ? -19.438 -11.103 18.211 1.00 96.69 88 MET A C 1
ATOM 707 O O . MET A 1 88 ? -20.409 -10.838 18.915 1.00 96.69 88 MET A O 1
ATOM 711 N N . ILE A 1 89 ? -19.418 -10.843 16.901 1.00 96.81 89 ILE A N 1
ATOM 712 C CA . ILE A 1 89 ? -20.532 -10.225 16.169 1.00 96.81 89 ILE A CA 1
ATOM 713 C C . ILE A 1 89 ? -21.791 -11.087 16.278 1.00 96.81 89 ILE A C 1
ATOM 715 O O . ILE A 1 89 ? -22.873 -10.565 16.538 1.00 96.81 89 ILE A O 1
ATOM 719 N N . SER A 1 90 ? -21.665 -12.405 16.114 1.00 97.00 90 SER A N 1
ATOM 720 C CA . SER A 1 90 ? -22.799 -13.329 16.232 1.00 97.00 90 SER A CA 1
ATOM 721 C C . SER A 1 90 ? -23.399 -13.315 17.642 1.00 97.00 90 SER A C 1
ATOM 723 O O . SER A 1 90 ? -24.621 -13.277 17.784 1.00 97.00 90 SER A O 1
ATOM 725 N N . SER A 1 91 ? -22.551 -13.273 18.676 1.00 97.31 91 SER A N 1
ATOM 726 C CA . SER A 1 91 ? -22.981 -13.143 20.074 1.00 97.31 91 SER A CA 1
ATOM 727 C C . SER A 1 91 ? -23.698 -11.817 20.329 1.00 97.31 91 SER A C 1
ATOM 729 O O . SER A 1 91 ? -24.818 -11.817 20.831 1.00 97.31 91 SER A O 1
ATOM 731 N N . LEU A 1 92 ? -23.104 -10.694 19.913 1.00 96.62 92 LEU A N 1
ATOM 732 C CA . LEU A 1 92 ? -23.692 -9.359 20.068 1.00 96.62 92 LEU A CA 1
ATOM 733 C C . LEU A 1 92 ? -25.010 -9.211 19.302 1.00 96.62 92 LEU A C 1
ATOM 735 O O . LEU A 1 92 ? -25.930 -8.532 19.755 1.00 96.62 92 LEU A O 1
ATOM 739 N N . LYS A 1 93 ? -25.130 -9.842 18.132 1.00 96.69 93 LYS A N 1
ATOM 740 C CA . LYS A 1 93 ? -26.372 -9.845 17.353 1.00 96.69 93 LYS A CA 1
ATOM 741 C C . LYS A 1 93 ? -27.480 -10.610 18.075 1.00 96.69 93 LYS A C 1
ATOM 743 O O . LYS A 1 93 ? -28.618 -10.147 18.078 1.00 96.69 93 LYS A O 1
ATOM 748 N N . LYS A 1 94 ? -27.147 -11.747 18.694 1.00 97.38 94 LYS A N 1
ATOM 749 C CA . LYS A 1 94 ? -28.089 -12.522 19.508 1.00 97.38 94 LYS A CA 1
ATOM 750 C C . LYS A 1 94 ? -28.521 -11.741 20.748 1.00 97.38 94 LYS A C 1
ATOM 752 O O . LYS A 1 94 ? -29.712 -11.611 20.982 1.00 97.38 94 LYS A O 1
ATOM 757 N N . GLU A 1 95 ? -27.579 -11.145 21.471 1.00 95.88 95 GLU A N 1
ATOM 758 C CA . GLU A 1 95 ? -27.882 -10.324 22.648 1.00 95.88 95 GLU A CA 1
ATOM 759 C C . GLU A 1 95 ? -28.777 -9.126 22.296 1.00 95.88 95 GLU A C 1
ATOM 761 O O . GLU A 1 95 ? -29.769 -8.875 22.971 1.00 95.88 95 GLU A O 1
ATOM 766 N N . ASN A 1 96 ? -28.511 -8.436 21.181 1.00 96.00 96 ASN A N 1
ATOM 767 C CA . ASN A 1 96 ? -29.395 -7.372 20.694 1.00 96.00 96 ASN A CA 1
ATOM 768 C C . ASN A 1 96 ? -30.803 -7.879 20.354 1.00 96.00 96 ASN A C 1
ATOM 770 O O . ASN A 1 96 ? -31.784 -7.169 20.577 1.00 96.00 96 ASN A O 1
ATOM 774 N N . GLN A 1 97 ? -30.919 -9.091 19.808 1.00 97.56 97 GLN A N 1
ATOM 775 C CA . GLN A 1 97 ? -32.214 -9.714 19.548 1.00 97.56 97 GLN A CA 1
ATOM 776 C C . GLN A 1 97 ? -32.946 -10.057 20.854 1.00 97.56 97 GLN A C 1
ATOM 778 O O . GLN A 1 97 ? -34.144 -9.790 20.957 1.00 97.56 97 GLN A O 1
ATOM 783 N N . ASP A 1 98 ? -32.235 -10.573 21.856 1.00 97.19 98 ASP A N 1
ATOM 784 C CA . ASP A 1 98 ? -32.786 -10.902 23.172 1.00 97.19 98 ASP A CA 1
ATOM 785 C C . ASP A 1 98 ? -33.251 -9.629 23.908 1.00 97.19 98 ASP A C 1
ATOM 787 O O . ASP A 1 98 ? -34.385 -9.568 24.387 1.00 97.19 98 ASP A O 1
ATOM 791 N N . ILE A 1 99 ? -32.439 -8.563 23.908 1.00 96.25 99 ILE A N 1
ATOM 792 C CA . ILE A 1 99 ? -32.801 -7.241 24.456 1.00 96.25 99 ILE A CA 1
ATOM 793 C C . ILE A 1 99 ? -34.042 -6.690 23.758 1.00 96.25 99 ILE A C 1
ATOM 795 O O . ILE A 1 99 ? -34.967 -6.214 24.419 1.00 96.25 99 ILE A O 1
ATOM 799 N N . ARG A 1 100 ? -34.093 -6.772 22.425 1.00 96.44 100 ARG A N 1
ATOM 800 C CA . ARG A 1 100 ? -35.257 -6.327 21.659 1.00 96.44 100 ARG A CA 1
ATOM 801 C C . ARG A 1 100 ? -36.515 -7.102 22.050 1.00 96.44 100 ARG A C 1
ATOM 803 O O . ARG A 1 100 ? -37.547 -6.477 22.273 1.00 96.44 100 ARG A O 1
ATOM 810 N N . SER A 1 101 ? -36.430 -8.426 22.186 1.00 96.50 101 SER A N 1
ATOM 811 C CA . SER A 1 101 ? -37.562 -9.247 22.628 1.00 96.50 101 SER A CA 1
ATOM 812 C C . SER A 1 101 ? -38.021 -8.877 24.040 1.00 96.50 101 SER A C 1
ATOM 814 O O . SER A 1 101 ? -39.223 -8.803 24.283 1.00 96.50 101 SER A O 1
ATOM 816 N N . MET A 1 102 ? -37.094 -8.623 24.971 1.00 95.38 102 MET A N 1
ATOM 817 C CA . MET A 1 102 ? -37.441 -8.182 26.328 1.00 95.38 102 MET A CA 1
ATOM 818 C C . MET A 1 102 ? -38.130 -6.815 26.325 1.00 95.38 102 MET A C 1
ATOM 820 O O . MET A 1 102 ? -39.106 -6.625 27.048 1.00 95.38 102 MET A O 1
ATOM 824 N N . LEU A 1 103 ? -37.657 -5.876 25.501 1.00 94.19 103 LEU A N 1
ATOM 825 C CA . LEU A 1 103 ? -38.282 -4.562 25.348 1.00 94.19 103 LEU A CA 1
ATOM 826 C C . LEU A 1 103 ? -39.690 -4.668 24.760 1.00 94.19 103 LEU A C 1
ATOM 828 O O . LEU A 1 103 ? -40.596 -4.010 25.260 1.00 94.19 103 LEU A O 1
ATOM 832 N N . GLU A 1 104 ? -39.894 -5.509 23.745 1.00 95.81 104 GLU A N 1
ATOM 833 C CA . GLU A 1 104 ? -41.221 -5.758 23.171 1.00 95.81 104 GLU A CA 1
ATOM 834 C C . GLU A 1 104 ? -42.181 -6.313 24.239 1.00 95.81 104 GLU A C 1
ATOM 836 O O . GLU A 1 104 ? -43.280 -5.782 24.409 1.00 95.81 104 GLU A O 1
ATOM 841 N N . VAL A 1 105 ? -41.747 -7.290 25.044 1.00 92.94 105 VAL A N 1
ATOM 842 C CA . VAL A 1 105 ? -42.547 -7.809 26.169 1.00 92.94 105 VAL A CA 1
ATOM 843 C C . VAL A 1 105 ? -42.845 -6.710 27.192 1.00 92.94 105 VAL A C 1
ATOM 845 O O . VAL A 1 105 ? -44.010 -6.492 27.519 1.00 92.94 105 VAL A O 1
ATOM 848 N N . ALA A 1 106 ? -41.837 -5.965 27.649 1.00 90.88 106 ALA A N 1
ATOM 849 C CA . ALA A 1 106 ? -42.016 -4.905 28.641 1.00 90.88 106 ALA A CA 1
ATOM 850 C C . ALA A 1 106 ? -42.964 -3.792 28.155 1.00 90.88 106 ALA A C 1
ATOM 852 O O . ALA A 1 106 ? -43.777 -3.286 28.931 1.00 90.88 106 ALA A O 1
ATOM 85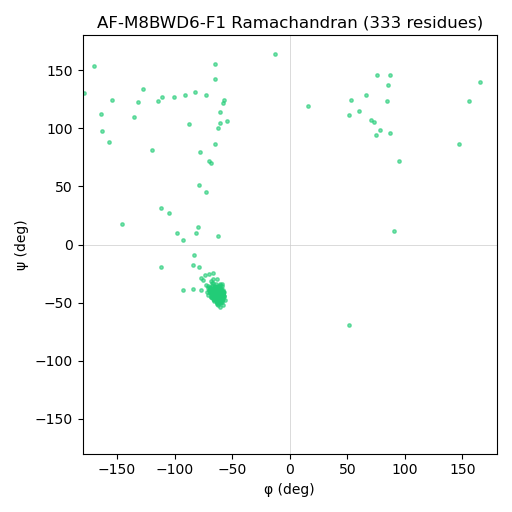3 N N . VAL A 1 107 ? -42.898 -3.427 26.870 1.00 91.56 107 VAL A N 1
ATOM 854 C CA . VAL A 1 107 ? -43.819 -2.459 26.256 1.00 91.56 107 VAL A CA 1
ATOM 855 C C . VAL A 1 107 ? -45.240 -3.014 26.225 1.00 91.56 107 VAL A C 1
ATOM 857 O O . VAL A 1 107 ? -46.156 -2.316 26.653 1.00 91.56 107 VAL A O 1
ATOM 860 N N . THR A 1 108 ? -45.440 -4.264 25.798 1.00 91.75 108 THR A N 1
ATOM 861 C CA . THR A 1 108 ? -46.787 -4.863 25.777 1.00 91.75 108 THR A CA 1
ATOM 862 C C . THR A 1 108 ? -47.386 -5.008 27.179 1.00 91.75 108 THR A C 1
ATOM 864 O O . THR A 1 108 ? -48.557 -4.688 27.378 1.00 91.75 108 THR A O 1
ATOM 867 N N . GLU A 1 109 ? -46.599 -5.404 28.186 1.00 85.69 109 GLU A N 1
ATOM 868 C CA . GLU A 1 109 ? -47.057 -5.456 29.581 1.00 85.69 109 GLU A CA 1
ATOM 869 C C . GLU A 1 109 ? -47.421 -4.060 30.104 1.00 85.69 109 GLU A C 1
ATOM 871 O O . GLU A 1 109 ? -48.474 -3.888 30.728 1.00 85.69 109 GLU A O 1
ATOM 876 N N . LYS A 1 110 ? -46.602 -3.045 29.797 1.00 85.88 110 LYS A N 1
ATOM 877 C CA . LYS A 1 110 ? -46.899 -1.646 30.126 1.00 85.88 110 LYS A CA 1
ATOM 878 C C . LYS A 1 110 ? -48.209 -1.186 29.479 1.00 85.88 110 LYS A C 1
ATOM 880 O O . LYS A 1 110 ? -49.036 -0.591 30.166 1.00 85.88 110 LYS A O 1
ATOM 885 N N . GLU A 1 111 ? -48.422 -1.463 28.195 1.00 87.25 111 GLU A N 1
ATOM 886 C CA . GLU A 1 111 ? -49.653 -1.093 27.482 1.00 87.25 111 GLU A CA 1
ATOM 887 C C . GLU A 1 111 ? -50.893 -1.780 28.069 1.00 87.25 111 GLU A C 1
ATOM 889 O O . GLU A 1 111 ? -51.940 -1.146 28.209 1.00 87.25 111 GLU A O 1
ATOM 894 N N . VAL A 1 112 ? -50.791 -3.051 28.473 1.00 85.56 112 VAL A N 1
ATOM 895 C CA . VAL A 1 112 ? -51.881 -3.779 29.146 1.00 85.56 112 VAL A CA 1
ATOM 896 C C . VAL A 1 112 ? -52.225 -3.139 30.493 1.00 85.56 112 VAL A C 1
ATOM 898 O O . VAL A 1 112 ? -53.409 -2.956 30.803 1.00 85.56 112 VAL A O 1
ATOM 901 N N . VAL A 1 113 ? -51.218 -2.756 31.283 1.00 79.94 113 VAL A N 1
ATOM 902 C CA . VAL A 1 113 ? -51.416 -2.053 32.561 1.00 79.94 113 VAL A CA 1
ATOM 903 C C . VAL A 1 113 ? -52.032 -0.672 32.335 1.00 79.94 113 VAL A C 1
ATOM 905 O O . VAL A 1 113 ? -53.014 -0.328 32.993 1.00 79.94 113 VAL A O 1
ATOM 908 N N . GLU A 1 114 ? -51.519 0.106 31.379 1.00 78.19 114 GLU A N 1
ATOM 909 C CA . GLU A 1 114 ? -52.068 1.422 31.038 1.00 78.19 114 GLU A CA 1
ATOM 910 C C . GLU A 1 114 ? -53.514 1.330 30.533 1.00 78.19 114 GLU A C 1
ATOM 912 O O . GLU A 1 114 ? -54.354 2.136 30.934 1.00 78.19 114 GLU A O 1
ATOM 917 N N . ASN A 1 115 ? -53.844 0.339 29.702 1.00 81.06 115 ASN A N 1
ATOM 918 C CA . ASN A 1 115 ? -55.212 0.118 29.232 1.00 81.06 115 ASN A CA 1
ATOM 919 C C . ASN A 1 115 ? -56.146 -0.303 30.373 1.00 81.06 115 ASN A C 1
ATOM 921 O O . ASN A 1 115 ? -57.252 0.228 30.476 1.00 81.06 115 ASN A O 1
ATOM 925 N N . SER A 1 116 ? -55.689 -1.169 31.281 1.00 75.88 116 SER A N 1
ATOM 926 C CA . SER A 1 116 ? -56.442 -1.539 32.489 1.00 75.88 116 SER A CA 1
ATOM 927 C C . SER A 1 116 ? -56.700 -0.320 33.385 1.00 75.88 116 SER A C 1
ATOM 929 O O . SER A 1 116 ? -57.808 -0.123 33.883 1.00 75.88 116 SER A O 1
ATOM 931 N N . LEU A 1 117 ? -55.709 0.566 33.521 1.00 69.25 117 LEU A N 1
ATOM 932 C CA . LEU A 1 117 ? -55.837 1.829 34.249 1.00 69.25 117 LEU A CA 1
ATOM 933 C C . LEU A 1 117 ? -56.820 2.801 33.570 1.00 69.25 117 LEU A C 1
ATOM 935 O O . LEU A 1 117 ? -57.560 3.510 34.253 1.00 69.25 117 LEU A O 1
ATOM 939 N N . ARG A 1 118 ? -56.849 2.844 32.229 1.00 69.94 118 ARG A N 1
ATOM 940 C CA . ARG A 1 118 ? -57.791 3.672 31.452 1.00 69.94 118 ARG A CA 1
ATOM 941 C C . ARG A 1 118 ? -59.244 3.217 31.613 1.00 69.94 118 ARG A C 1
ATOM 943 O O . ARG A 1 118 ? -60.123 4.074 31.616 1.00 69.94 118 ARG A O 1
ATOM 950 N N . VAL A 1 119 ? -59.498 1.916 31.776 1.00 67.81 119 VAL A N 1
ATOM 951 C CA . VAL A 1 119 ? -60.843 1.365 32.050 1.00 67.81 119 VAL A CA 1
ATOM 952 C C . VAL A 1 119 ? -61.342 1.769 33.446 1.00 67.81 119 VAL A C 1
ATOM 954 O O . VAL A 1 119 ? -62.524 2.041 33.623 1.00 67.81 119 VAL A O 1
ATOM 957 N N . LEU A 1 120 ? -60.436 1.932 34.415 1.00 61.38 120 LEU A N 1
ATOM 958 C CA . LEU A 1 120 ? -60.720 2.364 35.795 1.00 61.38 120 LEU A CA 1
ATOM 959 C C . LEU A 1 120 ? -60.925 3.886 35.959 1.00 61.38 120 LEU A C 1
ATOM 961 O O . LEU A 1 120 ? -60.856 4.419 37.067 1.00 61.38 120 LEU A O 1
ATOM 965 N N . LYS A 1 121 ? -61.145 4.625 34.864 1.00 57.72 121 LYS A N 1
ATOM 966 C CA . LYS A 1 121 ? -61.280 6.095 34.858 1.00 57.72 121 LYS A CA 1
ATOM 967 C C . LYS A 1 121 ? -62.685 6.591 35.264 1.00 57.72 121 LYS A C 1
ATOM 969 O O . LYS A 1 121 ? -62.959 7.782 35.134 1.00 57.72 121 LYS A O 1
ATOM 974 N N . GLY A 1 122 ? -63.549 5.708 35.771 1.00 58.50 122 GLY A N 1
ATOM 975 C CA . GLY A 1 122 ? -64.859 6.026 36.345 1.00 58.50 122 GLY A CA 1
ATOM 976 C C . GLY A 1 122 ? -65.028 5.423 37.745 1.00 58.50 122 GLY A C 1
ATOM 977 O O . GLY A 1 122 ? -64.713 4.257 37.945 1.00 58.50 122 GLY A O 1
ATOM 978 N N . ASP A 1 123 ? -65.535 6.254 38.659 1.00 56.50 123 ASP A N 1
ATOM 979 C CA . ASP A 1 123 ? -65.832 6.043 40.088 1.00 56.50 123 ASP A CA 1
ATOM 980 C C . ASP A 1 123 ? -64.643 5.800 41.056 1.00 56.50 123 ASP A C 1
ATOM 982 O O . ASP A 1 123 ? -63.731 5.006 40.824 1.00 56.50 123 ASP A O 1
ATOM 986 N N . GLY A 1 124 ? -64.615 6.582 42.142 1.00 59.72 124 GLY A N 1
ATOM 987 C CA . GLY A 1 124 ? -63.416 6.914 42.928 1.00 59.72 124 GLY A CA 1
ATOM 988 C C . GLY A 1 124 ? -62.885 5.808 43.844 1.00 59.72 124 GLY A C 1
ATOM 989 O O . GLY A 1 124 ? -61.667 5.720 44.039 1.00 59.72 124 GLY A O 1
ATOM 990 N N . ASP A 1 125 ? -63.761 4.940 44.349 1.00 59.41 125 ASP A N 1
ATOM 991 C CA . ASP A 1 125 ? -63.401 3.926 45.351 1.00 59.41 125 ASP A CA 1
ATOM 992 C C . ASP A 1 125 ? -63.016 2.579 44.722 1.00 59.41 125 ASP A C 1
ATOM 994 O O . ASP A 1 125 ? -62.002 1.979 45.094 1.00 59.41 125 ASP A O 1
ATOM 998 N N . GLN A 1 126 ? -63.717 2.154 43.666 1.00 61.44 126 GLN A N 1
ATOM 999 C CA . GLN A 1 126 ? -63.361 0.951 42.902 1.00 61.44 126 GLN A CA 1
ATOM 1000 C C . GLN A 1 126 ? -62.027 1.120 42.148 1.00 61.44 126 GLN A C 1
ATOM 1002 O O . GLN A 1 126 ? -61.247 0.169 42.007 1.00 61.44 126 GLN A O 1
ATOM 1007 N N . ARG A 1 127 ? -61.701 2.360 41.755 1.00 63.62 127 ARG A N 1
ATOM 1008 C CA . ARG A 1 127 ? -60.405 2.754 41.185 1.00 63.62 127 ARG A CA 1
ATOM 1009 C C . ARG A 1 127 ? -59.244 2.523 42.153 1.00 63.62 127 ARG A C 1
ATOM 1011 O O . ARG A 1 127 ? -58.200 2.026 41.737 1.00 63.62 127 ARG A O 1
ATOM 1018 N N . ARG A 1 128 ? -59.405 2.865 43.435 1.00 66.00 128 ARG A N 1
ATOM 1019 C CA . ARG A 1 128 ? -58.341 2.739 44.448 1.00 66.00 128 ARG A CA 1
ATOM 1020 C C . ARG A 1 128 ? -58.002 1.274 44.725 1.00 66.00 128 ARG A C 1
ATOM 1022 O O . ARG A 1 128 ? -56.827 0.918 44.714 1.00 66.00 128 ARG A O 1
ATOM 1029 N N . SER A 1 129 ? -59.026 0.434 44.887 1.00 65.69 129 SER A N 1
ATOM 1030 C CA . SER A 1 129 ? -58.879 -1.015 45.100 1.00 65.69 129 SER A CA 1
ATOM 1031 C C . SER A 1 129 ? -58.221 -1.720 43.904 1.00 65.69 129 SER A C 1
ATOM 1033 O O . SER A 1 129 ? -57.291 -2.507 44.071 1.00 65.69 129 SER A O 1
ATOM 1035 N N . SER A 1 130 ? -58.619 -1.366 42.680 1.00 66.69 130 SER A N 1
ATOM 1036 C CA . SER A 1 130 ? -58.086 -1.998 41.466 1.00 66.69 130 SER A CA 1
ATOM 1037 C C . SER A 1 130 ? -56.643 -1.572 41.150 1.00 66.69 130 SER A C 1
ATOM 1039 O O . SER A 1 130 ? -55.843 -2.388 40.700 1.00 66.69 130 SER A O 1
ATOM 1041 N N . ILE A 1 131 ? -56.271 -0.314 41.429 1.00 71.00 131 ILE A N 1
ATOM 1042 C CA . ILE A 1 131 ? -54.876 0.156 41.328 1.00 71.00 131 ILE A CA 1
ATOM 1043 C C . ILE A 1 131 ? -53.982 -0.575 42.340 1.00 71.00 131 ILE A C 1
ATOM 1045 O O . ILE A 1 131 ? -52.872 -0.975 41.992 1.00 71.00 131 ILE A O 1
ATOM 1049 N N . LEU A 1 132 ? -54.476 -0.788 43.565 1.00 71.88 132 LEU A N 1
ATOM 1050 C CA . LEU A 1 132 ? -53.780 -1.558 44.599 1.00 71.88 132 LEU A CA 1
ATOM 1051 C C . LEU A 1 132 ? -53.552 -3.014 44.174 1.00 71.88 132 LEU A C 1
ATOM 1053 O O . LEU A 1 132 ? -52.428 -3.486 44.286 1.00 71.88 132 LEU A O 1
ATOM 1057 N N . GLN A 1 133 ? -54.551 -3.689 43.596 1.00 72.81 133 GLN A N 1
ATOM 1058 C CA . GLN A 1 133 ? -54.380 -5.059 43.085 1.00 72.81 133 GLN A CA 1
ATOM 1059 C C . GLN A 1 133 ? -53.381 -5.157 41.926 1.00 72.81 133 GLN A C 1
ATOM 1061 O O . GLN A 1 133 ? -52.642 -6.136 41.822 1.00 72.81 133 GLN A O 1
ATOM 1066 N N . ILE A 1 134 ? -53.346 -4.164 41.032 1.00 73.81 134 ILE A N 1
ATOM 1067 C CA . ILE A 1 134 ? -52.363 -4.125 39.940 1.00 73.81 134 ILE A CA 1
ATOM 1068 C C . ILE A 1 134 ? -50.949 -3.942 40.510 1.00 73.81 134 ILE A C 1
ATOM 1070 O O . ILE A 1 134 ? -50.028 -4.645 40.092 1.00 73.81 134 ILE A O 1
ATOM 1074 N N . ALA A 1 135 ? -50.782 -3.045 41.487 1.00 73.19 135 ALA A N 1
ATOM 1075 C CA . ALA A 1 135 ? -49.510 -2.840 42.177 1.00 73.19 135 ALA A CA 1
ATOM 1076 C C . ALA A 1 135 ? -49.070 -4.092 42.956 1.00 73.19 135 ALA A C 1
ATOM 1078 O O . ALA A 1 135 ? -47.905 -4.474 42.891 1.00 73.19 135 ALA A O 1
ATOM 1079 N N . GLU A 1 136 ? -50.002 -4.774 43.622 1.00 73.25 136 GLU A N 1
ATOM 1080 C CA . GLU A 1 136 ? -49.763 -6.015 44.363 1.00 73.25 136 GLU A CA 1
ATOM 1081 C C . GLU A 1 136 ? -49.340 -7.164 43.440 1.00 73.25 136 GLU A C 1
ATOM 1083 O O . GLU A 1 136 ? -48.346 -7.836 43.714 1.00 73.25 136 GLU A O 1
ATOM 1088 N N . LYS A 1 137 ? -50.022 -7.353 42.300 1.00 73.06 137 LYS A N 1
ATOM 1089 C CA . LYS A 1 137 ? -49.626 -8.350 41.290 1.00 73.06 137 LYS A CA 1
ATOM 1090 C C . LYS A 1 137 ? -48.269 -8.034 40.664 1.00 73.06 137 LYS A C 1
ATOM 1092 O O . LYS A 1 137 ? -47.500 -8.955 40.393 1.00 73.06 137 LYS A O 1
ATOM 1097 N N . GLY A 1 138 ? -47.969 -6.752 40.446 1.00 70.12 138 GLY A N 1
ATOM 1098 C CA . GLY A 1 138 ? -46.658 -6.290 39.992 1.00 70.12 138 GLY A CA 1
ATOM 1099 C C . GLY A 1 138 ? -45.557 -6.631 40.995 1.00 70.12 138 GLY A C 1
ATOM 1100 O O . GLY A 1 138 ? -44.576 -7.265 40.615 1.00 70.12 138 GLY A O 1
ATOM 1101 N N . LEU A 1 139 ? -45.760 -6.299 42.277 1.00 70.31 139 LEU A N 1
ATOM 1102 C CA . LEU A 1 139 ? -44.845 -6.648 43.370 1.00 70.31 139 LEU A CA 1
ATOM 1103 C C . LEU A 1 139 ? -44.676 -8.167 43.511 1.00 70.31 139 LEU A C 1
ATOM 1105 O O . LEU A 1 139 ? -43.548 -8.634 43.624 1.00 70.31 139 LEU A O 1
ATOM 1109 N N . GLN A 1 140 ? -45.754 -8.954 43.451 1.00 71.69 140 GLN A N 1
ATOM 1110 C CA . GLN A 1 140 ? -45.682 -10.420 43.504 1.00 71.69 140 GLN A CA 1
ATOM 1111 C C . GLN A 1 140 ? -44.815 -11.002 42.382 1.00 71.69 140 GLN A C 1
ATOM 1113 O O . GLN A 1 140 ? -44.002 -11.887 42.641 1.00 71.69 140 GLN A O 1
ATOM 1118 N N . LYS A 1 141 ? -44.935 -10.486 41.151 1.00 72.06 141 LYS A N 1
ATOM 1119 C CA . LYS A 1 141 ? -44.152 -10.952 39.991 1.00 72.06 141 LYS A CA 1
ATOM 1120 C C . LYS A 1 141 ? -42.643 -10.716 40.150 1.00 72.06 141 LYS A C 1
ATOM 1122 O O . LYS A 1 141 ? -41.861 -11.494 39.613 1.00 72.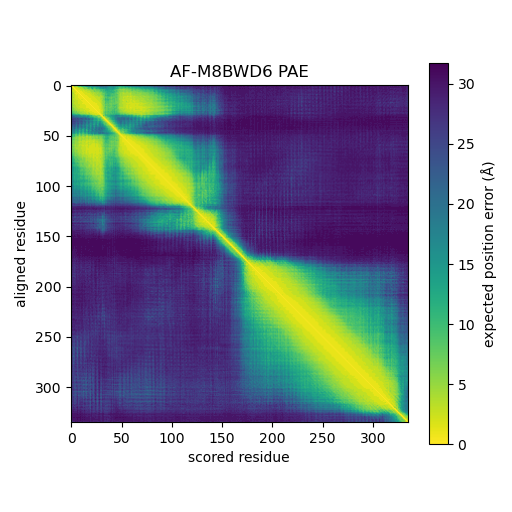06 141 LYS A O 1
ATOM 1127 N N . VAL A 1 142 ? -42.242 -9.678 40.890 1.00 67.00 142 VAL A N 1
ATOM 1128 C CA . VAL A 1 142 ? -40.834 -9.371 41.219 1.00 67.00 142 VAL A CA 1
ATOM 1129 C C . VAL A 1 142 ? -40.407 -9.870 42.609 1.00 67.00 142 VAL A C 1
ATOM 1131 O O . VAL A 1 142 ? -39.312 -9.550 43.059 1.00 67.00 142 VAL A O 1
ATOM 1134 N N . GLY A 1 143 ? -41.239 -10.675 43.284 1.00 61.19 143 GLY A N 1
ATOM 1135 C CA . GLY A 1 143 ? -40.907 -11.343 44.551 1.00 61.19 143 GLY A CA 1
ATOM 1136 C C . GLY A 1 143 ? -41.241 -10.575 45.840 1.00 61.19 143 GLY A C 1
ATOM 1137 O O . GLY A 1 143 ? -40.831 -11.004 46.912 1.00 61.19 143 GLY A O 1
ATOM 1138 N N . PHE A 1 144 ? -42.002 -9.479 45.770 1.00 60.47 144 PHE A N 1
ATOM 1139 C CA . PHE A 1 144 ? -42.318 -8.570 46.886 1.00 60.47 144 PHE A CA 1
ATOM 1140 C C . PHE A 1 144 ? -43.806 -8.597 47.332 1.00 60.47 144 PHE A C 1
ATOM 1142 O O . PHE A 1 144 ? -44.351 -7.584 47.756 1.00 60.47 144 PHE A O 1
ATOM 1149 N N . GLY A 1 145 ? -44.528 -9.718 47.223 1.00 52.88 145 GLY A N 1
ATOM 1150 C CA . GLY A 1 145 ? -45.954 -9.781 47.609 1.00 52.88 145 GLY A CA 1
ATOM 1151 C C . GLY A 1 145 ? -46.211 -9.755 49.128 1.00 52.88 145 GLY A C 1
ATOM 1152 O O . GLY A 1 145 ? -45.647 -10.570 49.853 1.00 52.88 145 GLY A O 1
ATOM 1153 N N . PHE A 1 146 ? -47.097 -8.869 49.606 1.00 54.31 146 PHE A N 1
ATOM 1154 C CA . PHE A 1 146 ? -47.538 -8.786 51.011 1.00 54.31 146 PHE A CA 1
ATOM 1155 C C . PHE A 1 146 ? -48.656 -9.807 51.314 1.00 54.31 146 PHE A C 1
ATOM 1157 O O . PHE A 1 146 ? -49.646 -9.869 50.593 1.00 54.31 146 PHE A O 1
ATOM 1164 N N . ILE A 1 147 ? -48.523 -10.580 52.399 1.00 52.31 147 ILE A N 1
ATOM 1165 C CA . ILE A 1 147 ? -49.560 -11.489 52.924 1.00 52.31 147 ILE A CA 1
ATOM 1166 C C . ILE A 1 147 ? -50.453 -10.683 53.880 1.00 52.31 147 ILE A C 1
ATOM 1168 O O . ILE A 1 147 ? -50.041 -10.392 55.001 1.00 52.31 147 ILE A O 1
ATOM 1172 N N . MET A 1 148 ? -51.660 -10.308 53.454 1.00 49.03 148 MET A N 1
ATOM 1173 C CA . MET A 1 148 ? -52.690 -9.726 54.326 1.00 49.03 148 MET A CA 1
ATOM 1174 C C . MET A 1 148 ? -53.921 -10.637 54.297 1.00 49.03 148 MET A C 1
ATOM 1176 O O . MET A 1 148 ? -54.871 -10.395 53.557 1.00 49.03 148 MET A O 1
ATOM 1180 N N . GLU A 1 149 ? -53.890 -11.710 55.086 1.00 40.59 149 GLU A N 1
ATOM 1181 C CA . GLU A 1 149 ? -55.049 -12.574 55.314 1.00 40.59 149 GLU A CA 1
ATOM 1182 C C . GLU A 1 149 ? -55.532 -12.406 56.764 1.00 40.59 149 GLU A C 1
ATOM 1184 O O . GLU A 1 149 ? -54.761 -12.566 57.708 1.00 40.59 149 GLU A O 1
ATOM 1189 N N . VAL A 1 150 ? -56.832 -12.105 56.892 1.00 39.62 150 VAL A N 1
ATOM 1190 C CA . VAL A 1 150 ? -57.683 -12.119 58.099 1.00 39.62 150 VAL A CA 1
ATOM 1191 C C . VAL A 1 150 ? -57.488 -10.979 59.107 1.00 39.62 150 VAL A C 1
ATOM 1193 O O . VAL A 1 150 ? -56.698 -11.140 60.022 1.00 39.62 150 VAL A O 1
ATOM 1196 N N . ILE A 1 151 ? -58.288 -9.897 59.000 1.00 40.06 151 ILE A N 1
ATOM 1197 C CA . ILE A 1 151 ? -59.249 -9.403 60.029 1.00 40.06 151 ILE A CA 1
ATOM 1198 C C . ILE A 1 151 ? -60.252 -8.432 59.347 1.00 40.06 151 ILE A C 1
ATOM 1200 O O . ILE A 1 151 ? -59.933 -7.258 59.178 1.00 40.06 151 ILE A O 1
ATOM 1204 N N . SER A 1 152 ? -61.457 -8.874 58.956 1.00 47.00 152 SER A N 1
ATOM 1205 C CA . SER A 1 152 ? -62.684 -8.031 58.894 1.00 47.00 152 SER A CA 1
ATOM 1206 C C . SER A 1 152 ? -63.922 -8.817 58.435 1.00 47.00 152 SER A C 1
ATOM 1208 O O . SER A 1 152 ? -63.870 -9.493 57.412 1.00 47.00 152 SER A O 1
ATOM 1210 N N . GLY A 1 153 ? -65.017 -8.677 59.194 1.00 32.41 153 GLY A N 1
ATOM 1211 C CA . GLY A 1 153 ? -66.370 -9.233 58.980 1.00 32.41 153 GLY A CA 1
ATOM 1212 C C . GLY A 1 153 ? -67.033 -9.558 60.337 1.00 32.41 153 GLY A C 1
ATOM 1213 O O . GLY A 1 153 ? -66.645 -10.548 60.945 1.00 32.41 153 GLY A O 1
ATOM 1214 N N . GLU A 1 154 ? -67.709 -8.602 61.005 1.00 35.34 154 GLU A N 1
ATOM 1215 C CA . GLU A 1 154 ? -69.186 -8.352 61.044 1.00 35.34 154 GLU A CA 1
ATOM 1216 C C . GLU A 1 154 ? -69.964 -9.408 61.883 1.00 35.34 154 GLU A C 1
ATOM 1218 O O . GLU A 1 154 ? -69.908 -10.587 61.570 1.00 35.34 154 GLU A O 1
ATOM 1223 N N . SER A 1 155 ? -70.443 -9.110 63.110 1.00 40.78 155 SER A N 1
ATOM 1224 C CA . SER A 1 155 ? -71.702 -8.444 63.565 1.00 40.78 155 SER A CA 1
ATOM 1225 C C . SER A 1 155 ? -72.927 -9.382 63.689 1.00 40.78 155 SER A C 1
ATOM 1227 O O . SER A 1 155 ? -73.280 -9.990 62.691 1.00 40.78 155 SER A O 1
ATOM 1229 N N . GLU A 1 156 ? -73.576 -9.459 64.878 1.00 36.31 156 GLU A N 1
ATOM 1230 C CA . GLU A 1 156 ? -75.042 -9.258 65.116 1.00 36.31 156 GLU A CA 1
ATOM 1231 C C . GLU A 1 156 ? -75.596 -9.745 66.494 1.00 36.31 156 GLU A C 1
ATOM 1233 O O . GLU A 1 156 ? -75.265 -10.837 66.951 1.00 36.31 156 GLU A O 1
ATOM 1238 N N . GLY A 1 157 ? -76.512 -8.933 67.074 1.00 32.09 157 GLY A N 1
ATOM 1239 C CA . GLY A 1 157 ? -77.574 -9.253 68.070 1.00 32.09 157 GLY A CA 1
ATOM 1240 C C . GLY A 1 157 ? -77.1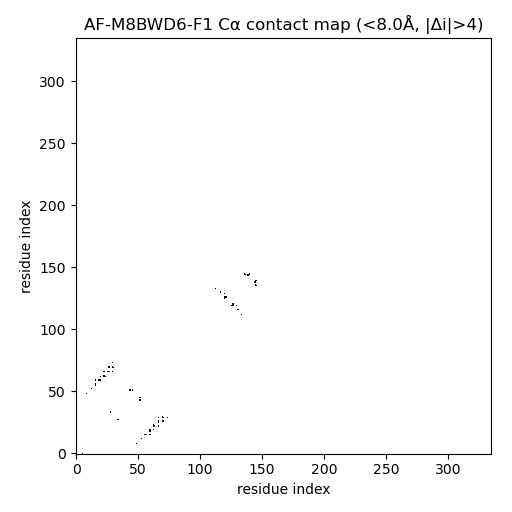92 -9.252 69.569 1.00 32.09 157 GLY A C 1
ATOM 1241 O O . GLY A 1 157 ? -76.167 -9.806 69.933 1.00 32.09 157 GLY A O 1
ATOM 1242 N N . ASP A 1 158 ? -77.948 -8.728 70.546 1.00 31.05 158 ASP A N 1
ATOM 1243 C CA . ASP A 1 158 ? -79.285 -8.119 70.586 1.00 31.05 158 ASP A CA 1
ATOM 1244 C C . ASP A 1 158 ? -79.534 -7.472 71.988 1.00 31.05 158 ASP A C 1
ATOM 1246 O O . ASP A 1 158 ? -78.952 -7.901 72.984 1.00 31.05 158 ASP A O 1
ATOM 1250 N N . ASP A 1 159 ? -80.400 -6.455 72.017 1.00 31.30 159 ASP A N 1
ATOM 1251 C CA . ASP A 1 159 ? -81.309 -5.939 73.068 1.00 31.30 159 ASP A CA 1
ATOM 1252 C C . ASP A 1 159 ? -80.957 -5.536 74.540 1.00 31.30 159 ASP A C 1
ATOM 1254 O O . ASP A 1 159 ? -80.566 -6.311 75.407 1.00 31.30 159 ASP A O 1
ATOM 1258 N N . MET A 1 160 ? -81.340 -4.271 74.809 1.00 35.41 160 MET A N 1
ATOM 1259 C CA . MET A 1 160 ? -82.155 -3.686 75.903 1.00 35.41 160 MET A CA 1
ATOM 1260 C C . MET A 1 160 ? -81.785 -3.776 77.407 1.00 35.41 160 MET A C 1
ATOM 1262 O O . MET A 1 160 ? -81.921 -4.789 78.080 1.00 35.41 160 MET A O 1
ATOM 1266 N N . SER A 1 161 ? -81.518 -2.576 77.951 1.00 44.84 161 SER A N 1
ATOM 1267 C CA . SER A 1 161 ? -81.904 -1.995 79.258 1.00 44.84 161 SER A CA 1
ATOM 1268 C C . SER A 1 161 ? -82.433 -2.906 80.384 1.00 44.84 161 SER A C 1
ATOM 1270 O O . SER A 1 161 ? -83.555 -3.405 80.333 1.00 44.84 161 SER A O 1
ATOM 1272 N N . GLY A 1 162 ? -81.717 -2.921 81.516 1.00 31.00 162 GLY A N 1
ATOM 1273 C CA . GLY A 1 162 ? -82.201 -3.436 82.800 1.00 31.00 162 GLY A CA 1
ATOM 1274 C C . GLY A 1 162 ? -81.326 -2.978 83.969 1.00 31.00 162 GLY A C 1
ATOM 1275 O O . GLY A 1 162 ? -80.167 -3.356 84.085 1.00 31.00 162 GLY A O 1
ATOM 1276 N N . SER A 1 163 ? -81.886 -2.128 84.826 1.00 39.41 163 SER A N 1
ATOM 1277 C CA . SER A 1 163 ? -81.281 -1.617 86.062 1.00 39.41 163 SER A CA 1
ATOM 1278 C C . SER A 1 163 ? -81.044 -2.739 87.087 1.00 39.41 163 SER A C 1
ATOM 1280 O O . SER A 1 163 ? -81.920 -3.587 87.231 1.00 39.41 163 SER A O 1
ATOM 1282 N N . SER A 1 164 ? -79.936 -2.707 87.843 1.00 31.91 164 SER A N 1
ATOM 1283 C CA . SER A 1 164 ? -79.900 -2.896 89.313 1.00 31.91 164 SER A CA 1
ATOM 1284 C C . SER A 1 164 ? -78.542 -3.391 89.840 1.00 31.91 164 SER A C 1
ATOM 1286 O O . SER A 1 164 ? -78.056 -4.458 89.491 1.00 31.91 164 SER A O 1
ATOM 1288 N N . ALA A 1 165 ? -78.013 -2.592 90.767 1.00 35.44 165 ALA A N 1
ATOM 1289 C CA . ALA A 1 165 ? -77.313 -2.974 91.991 1.00 35.44 165 ALA A CA 1
ATOM 1290 C C . ALA A 1 165 ? -76.140 -3.977 91.938 1.00 35.44 165 ALA A C 1
ATOM 1292 O O . ALA A 1 165 ? -76.296 -5.190 92.004 1.00 35.44 165 ALA A O 1
ATOM 1293 N N . SER A 1 166 ? -74.980 -3.380 92.217 1.00 39.75 166 SER A N 1
ATOM 1294 C CA . SER A 1 166 ? -74.094 -3.740 93.334 1.00 39.75 166 SER A CA 1
ATOM 1295 C C . SER A 1 166 ? -73.053 -4.845 93.146 1.00 39.75 166 SER A C 1
ATOM 1297 O O . SER A 1 166 ? -73.289 -5.885 92.553 1.00 39.75 166 SER A O 1
ATOM 1299 N N . ALA A 1 167 ? -71.942 -4.589 93.841 1.00 39.50 167 ALA A N 1
ATOM 1300 C CA . ALA A 1 167 ? -70.890 -5.504 94.262 1.00 39.50 167 ALA A CA 1
ATOM 1301 C C . ALA A 1 167 ? -69.725 -5.768 93.288 1.00 39.50 167 ALA A C 1
ATOM 1303 O O . ALA A 1 167 ? -69.708 -6.724 92.529 1.00 39.50 167 ALA A O 1
ATOM 1304 N N . ALA A 1 168 ? -68.672 -4.984 93.549 1.00 46.69 168 ALA A N 1
ATOM 1305 C CA . ALA A 1 168 ? -67.276 -5.408 93.633 1.00 46.69 168 ALA A CA 1
ATOM 1306 C C . ALA A 1 168 ? -66.511 -5.716 92.335 1.00 46.69 168 ALA A C 1
ATOM 1308 O O . ALA A 1 168 ? -67.015 -6.299 91.391 1.00 46.69 168 ALA A O 1
ATOM 1309 N N . SER A 1 169 ? -65.215 -5.390 92.408 1.00 44.12 169 SER A N 1
ATOM 1310 C CA . SER A 1 169 ? -64.169 -5.554 91.394 1.00 44.12 169 SER A CA 1
ATOM 1311 C C . SER A 1 169 ? -64.182 -4.499 90.294 1.00 44.12 169 SER A C 1
ATOM 1313 O O . SER A 1 169 ? -64.889 -4.663 89.321 1.00 44.12 169 SER A O 1
ATOM 1315 N N . ASN A 1 170 ? -63.330 -3.473 90.416 1.00 40.84 170 ASN A N 1
ATOM 1316 C CA . ASN A 1 170 ? -62.659 -2.855 89.266 1.00 40.84 170 ASN A CA 1
ATOM 1317 C C . ASN A 1 170 ? -61.376 -2.142 89.724 1.00 40.84 170 ASN A C 1
ATOM 1319 O O . ASN A 1 170 ? -61.365 -0.976 90.100 1.00 40.84 170 ASN A O 1
ATOM 1323 N N . GLY A 1 171 ? -60.286 -2.910 89.746 1.00 45.69 171 GLY A N 1
ATOM 1324 C CA . GLY A 1 171 ? -58.916 -2.446 89.992 1.00 45.69 171 GLY A CA 1
ATOM 1325 C C . GLY A 1 171 ? -57.874 -3.236 89.189 1.00 45.69 171 GLY A C 1
ATOM 1326 O O . GLY A 1 171 ? -56.702 -3.244 89.552 1.00 45.69 171 GLY A O 1
ATOM 1327 N N . ARG A 1 172 ? -58.299 -3.955 88.135 1.00 51.09 172 ARG A N 1
ATOM 1328 C CA . ARG A 1 172 ? -57.427 -4.789 87.283 1.00 51.09 172 ARG A CA 1
ATOM 1329 C C . ARG A 1 172 ? -57.250 -4.276 85.846 1.00 51.09 172 ARG A C 1
ATOM 1331 O O . ARG A 1 172 ? -56.246 -4.627 85.238 1.00 51.09 172 ARG A O 1
ATOM 1338 N N . GLU A 1 173 ? -58.132 -3.417 85.333 1.00 49.53 173 GLU A N 1
ATOM 1339 C CA . GLU A 1 173 ? -58.061 -2.919 83.943 1.00 49.53 173 GLU A CA 1
ATOM 1340 C C . GLU A 1 173 ? -56.871 -1.970 83.702 1.00 49.53 173 GLU A C 1
ATOM 1342 O O . GLU A 1 173 ? -56.166 -2.105 82.705 1.00 49.53 173 GLU A O 1
ATOM 1347 N N . SER A 1 174 ? -56.525 -1.111 84.669 1.00 56.72 174 SER A N 1
ATOM 1348 C CA . SER A 1 174 ? -55.418 -0.147 84.525 1.00 56.72 174 SER A CA 1
ATOM 1349 C C . SER A 1 174 ? -54.028 -0.783 84.422 1.00 56.72 174 SER A C 1
ATOM 1351 O O . SER A 1 174 ? -53.110 -0.182 83.873 1.00 56.72 174 SER A O 1
ATOM 1353 N N . LYS A 1 175 ? -53.841 -1.998 84.948 1.00 59.03 175 LYS A N 1
ATOM 1354 C CA . LYS A 1 175 ? -52.545 -2.691 84.907 1.00 59.03 175 LYS A CA 1
ATOM 1355 C C . LYS A 1 175 ? -52.345 -3.423 83.578 1.00 59.03 175 LYS A C 1
ATOM 1357 O O . LYS A 1 175 ? -51.266 -3.361 83.005 1.00 59.03 175 LYS A O 1
ATOM 1362 N N . GLN A 1 176 ? -53.414 -4.022 83.054 1.00 63.38 176 GLN A N 1
ATOM 1363 C CA . GLN A 1 176 ? -53.414 -4.717 81.767 1.00 63.38 176 GLN A CA 1
ATOM 1364 C C . GLN A 1 176 ? -53.253 -3.753 80.578 1.00 63.38 176 GLN A C 1
ATOM 1366 O O . GLN A 1 176 ? -52.543 -4.073 79.626 1.00 63.38 176 GLN A O 1
ATOM 1371 N N . GLU A 1 177 ? -53.842 -2.555 80.642 1.00 68.81 177 GLU A N 1
ATOM 1372 C CA . GLU A 1 177 ? -53.657 -1.508 79.625 1.00 68.81 177 GLU A CA 1
ATOM 1373 C C . GLU A 1 177 ? -52.232 -0.938 79.611 1.00 68.81 177 GLU A C 1
ATOM 1375 O O . GLU A 1 177 ? -51.657 -0.747 78.538 1.00 68.81 177 GLU A O 1
ATOM 1380 N N . VAL A 1 178 ? -51.628 -0.717 80.785 1.00 72.94 178 VAL A N 1
ATOM 1381 C CA . VAL A 1 178 ? -50.242 -0.227 80.902 1.00 72.94 178 VAL A CA 1
ATOM 1382 C C . VAL A 1 178 ? -49.241 -1.270 80.399 1.00 72.94 178 VAL A C 1
ATOM 1384 O O . VAL A 1 178 ? -48.313 -0.916 79.670 1.00 72.94 178 VAL A O 1
ATOM 1387 N N . ASP A 1 179 ? -49.455 -2.551 80.705 1.00 75.00 179 ASP A N 1
ATOM 1388 C CA . ASP A 1 179 ? -48.625 -3.648 80.193 1.00 75.00 179 ASP A CA 1
ATOM 1389 C C . ASP A 1 179 ? -48.769 -3.803 78.661 1.00 75.00 179 ASP A C 1
ATOM 1391 O O . ASP A 1 179 ? -47.784 -4.044 77.955 1.00 75.00 179 ASP A O 1
ATOM 1395 N N . SER A 1 180 ? -49.973 -3.585 78.115 1.00 83.88 180 SER A N 1
ATOM 1396 C CA . SER A 1 180 ? -50.235 -3.598 76.667 1.00 83.88 180 SER A CA 1
ATOM 1397 C C . SER A 1 180 ? -49.595 -2.401 75.946 1.00 83.88 180 SER A C 1
ATOM 1399 O O . SER A 1 180 ? -48.960 -2.562 74.900 1.00 83.88 180 SER A O 1
ATOM 1401 N N . LEU A 1 181 ? -49.661 -1.204 76.540 1.00 86.69 181 LEU A N 1
ATOM 1402 C CA . LEU A 1 181 ? -48.989 -0.003 76.038 1.00 86.69 181 LEU A CA 1
ATOM 1403 C C . LEU A 1 181 ? -47.463 -0.164 76.060 1.00 86.69 181 LEU A C 1
ATOM 1405 O O . LEU A 1 181 ? -46.797 0.147 75.072 1.00 86.69 181 LEU A O 1
ATOM 1409 N N . ALA A 1 182 ? -46.902 -0.698 77.147 1.00 85.44 182 ALA A N 1
ATOM 1410 C CA . ALA A 1 182 ? -45.474 -0.988 77.252 1.00 85.44 182 ALA A CA 1
ATOM 1411 C C . ALA A 1 182 ? -45.024 -2.021 76.205 1.00 85.44 182 ALA A C 1
ATOM 1413 O O . ALA A 1 182 ? -43.956 -1.870 75.609 1.00 85.44 182 ALA A O 1
ATOM 1414 N N . SER A 1 183 ? -45.854 -3.030 75.927 1.00 89.06 183 SER A N 1
ATOM 1415 C CA . SER A 1 183 ? -45.620 -4.006 74.858 1.00 89.06 183 SER A CA 1
ATOM 1416 C C . SER A 1 183 ? -45.642 -3.358 73.468 1.00 89.06 183 SER A C 1
ATOM 1418 O O . SER A 1 183 ? -44.732 -3.594 72.670 1.00 89.06 183 SER A O 1
ATOM 1420 N N . MET A 1 184 ? -46.609 -2.474 73.189 1.00 92.44 184 MET A N 1
ATOM 1421 C CA . MET A 1 184 ? -46.65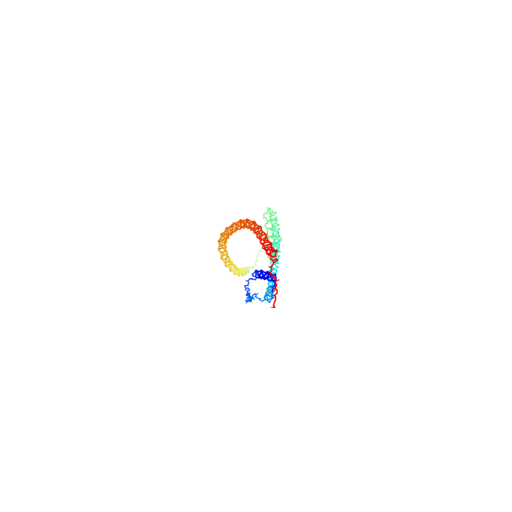6 -1.716 71.933 1.00 92.44 184 MET A CA 1
ATOM 1422 C C . MET A 1 184 ? -45.428 -0.823 71.760 1.00 92.44 184 MET A C 1
ATOM 1424 O O . MET A 1 184 ? -44.801 -0.870 70.705 1.00 92.44 184 MET A O 1
ATOM 1428 N N . VAL A 1 185 ? -45.039 -0.070 72.792 1.00 93.94 185 VAL A N 1
ATOM 1429 C CA . VAL A 1 185 ? -43.835 0.778 72.764 1.00 93.94 185 VAL A CA 1
ATOM 1430 C C . VAL A 1 185 ? -42.569 -0.068 72.606 1.00 93.94 185 VAL A C 1
ATOM 1432 O O . VAL A 1 185 ? -41.678 0.284 71.841 1.00 93.94 185 VAL A O 1
ATOM 1435 N N . SER A 1 186 ? -42.482 -1.220 73.276 1.00 92.56 186 SER A N 1
ATOM 1436 C CA . SER A 1 186 ? -41.352 -2.142 73.113 1.00 92.56 186 SER A CA 1
ATOM 1437 C C . SER A 1 186 ? -41.270 -2.687 71.684 1.00 92.56 186 SER A C 1
ATOM 1439 O O . SER A 1 186 ? -40.181 -2.778 71.115 1.00 92.56 186 SER A O 1
ATOM 1441 N N . LYS A 1 187 ? -42.415 -3.015 71.073 1.00 94.69 187 LYS A N 1
ATOM 1442 C CA . LYS A 1 187 ? -42.497 -3.495 69.690 1.00 94.69 187 LYS A CA 1
ATOM 1443 C C . LYS A 1 187 ? -42.129 -2.399 68.689 1.00 94.69 187 LYS A C 1
ATOM 1445 O O . LYS A 1 187 ? -41.330 -2.661 67.796 1.00 94.69 187 LYS A O 1
ATOM 1450 N N . THR A 1 188 ? -42.632 -1.176 68.858 1.00 93.88 188 THR A N 1
ATOM 1451 C CA . THR A 1 188 ? -42.261 -0.051 67.985 1.00 93.88 188 THR A CA 1
ATOM 1452 C C . THR A 1 188 ? -40.780 0.291 68.111 1.00 93.88 188 THR A C 1
ATOM 1454 O O . THR A 1 188 ? -40.126 0.485 67.094 1.00 93.88 188 THR A O 1
ATOM 1457 N N . LEU A 1 189 ? -40.209 0.272 69.319 1.00 95.56 189 LEU A N 1
ATOM 1458 C CA . LEU A 1 189 ? -38.780 0.529 69.526 1.00 95.56 189 LEU A CA 1
ATOM 1459 C C . LEU A 1 189 ? -37.889 -0.535 68.860 1.00 95.56 189 LEU A C 1
ATOM 1461 O O . LEU A 1 189 ? -36.844 -0.199 68.305 1.00 95.56 189 LEU A O 1
ATOM 1465 N N . LYS A 1 190 ? -38.298 -1.812 68.907 1.00 96.25 190 LYS A N 1
ATOM 1466 C CA . LYS A 1 190 ? -37.603 -2.917 68.225 1.00 96.25 190 LYS A CA 1
ATOM 1467 C C . LYS A 1 190 ? -37.681 -2.792 66.705 1.00 96.25 190 LYS A C 1
ATOM 1469 O O . LYS A 1 190 ? -36.665 -3.000 66.048 1.00 96.25 190 LYS A O 1
ATOM 1474 N N . ASN A 1 191 ? -38.850 -2.430 66.175 1.00 96.44 191 ASN A N 1
ATOM 1475 C CA . ASN A 1 191 ? -39.038 -2.196 64.744 1.00 96.44 191 ASN A CA 1
ATOM 1476 C C . ASN A 1 191 ? -38.170 -1.027 64.265 1.00 96.44 191 ASN A C 1
ATOM 1478 O O . ASN A 1 191 ? -37.385 -1.201 63.347 1.00 96.44 191 ASN A O 1
ATOM 1482 N N . LEU A 1 192 ? -38.196 0.111 64.970 1.00 96.56 192 LEU A N 1
ATOM 1483 C CA . LEU A 1 192 ? -37.344 1.261 64.649 1.00 96.56 192 LEU A CA 1
ATOM 1484 C C . LEU A 1 192 ? -35.849 0.914 64.703 1.00 96.56 192 LEU A C 1
ATOM 1486 O O . LEU A 1 192 ? -35.072 1.422 63.903 1.00 96.56 192 LEU A O 1
ATOM 1490 N N . HIS A 1 193 ? -35.425 0.048 65.628 1.00 96.56 193 HIS A N 1
ATOM 1491 C CA . HIS A 1 193 ? -34.042 -0.433 65.664 1.00 96.56 193 HIS A CA 1
ATOM 1492 C C . HIS A 1 193 ? -33.669 -1.280 64.442 1.00 96.56 193 HIS A C 1
ATOM 1494 O O . HIS A 1 193 ? -32.543 -1.159 63.962 1.00 96.56 193 HIS A O 1
ATOM 1500 N N . HIS A 1 194 ? -34.583 -2.126 63.956 1.00 97.56 194 HIS A N 1
ATOM 1501 C CA . HIS A 1 194 ? -34.390 -2.852 62.698 1.00 97.56 194 HIS A CA 1
ATOM 1502 C C . HIS A 1 194 ? -34.302 -1.877 61.524 1.00 97.56 194 HIS A C 1
ATOM 1504 O O . HIS A 1 194 ? -33.293 -1.883 60.830 1.00 97.56 194 HIS A O 1
ATOM 1510 N N . ASP A 1 195 ? -35.263 -0.959 61.396 1.00 97.38 195 ASP A N 1
ATOM 1511 C CA . ASP A 1 195 ? -35.290 0.028 60.310 1.00 97.38 195 ASP A CA 1
ATOM 1512 C C . ASP A 1 195 ? -34.005 0.875 60.274 1.00 97.38 195 ASP A C 1
ATOM 1514 O O . ASP A 1 195 ? -33.441 1.130 59.212 1.00 97.38 195 ASP A O 1
ATOM 1518 N N . ILE A 1 196 ? -33.490 1.294 61.439 1.00 96.69 196 ILE A N 1
ATOM 1519 C CA . ILE A 1 196 ? -32.225 2.040 61.535 1.00 96.69 196 ILE A CA 1
ATOM 1520 C C . ILE A 1 196 ? -31.042 1.203 61.035 1.00 96.69 196 ILE A C 1
ATOM 1522 O O . ILE A 1 196 ? -30.143 1.750 60.393 1.00 96.69 196 ILE A O 1
ATOM 1526 N N . ASN A 1 197 ? -31.003 -0.094 61.343 1.00 96.88 197 ASN A N 1
ATOM 1527 C CA . ASN A 1 197 ? -29.932 -0.972 60.879 1.00 96.88 197 ASN A CA 1
ATOM 1528 C C . ASN A 1 197 ? -30.030 -1.229 59.371 1.00 96.88 197 ASN A C 1
ATOM 1530 O O . ASN A 1 197 ? -29.017 -1.105 58.684 1.00 96.88 197 ASN A O 1
ATOM 1534 N N . ASP A 1 198 ? -31.232 -1.478 58.856 1.00 97.38 198 ASP A N 1
ATOM 1535 C CA . ASP A 1 198 ? -31.472 -1.698 57.427 1.00 97.38 198 ASP A CA 1
ATOM 1536 C C . ASP A 1 198 ? -31.105 -0.449 56.610 1.00 97.38 198 ASP A C 1
ATOM 1538 O O . ASP A 1 198 ? -30.408 -0.537 55.599 1.00 97.38 198 ASP A O 1
ATOM 1542 N N . LEU A 1 199 ? -31.477 0.747 57.086 1.00 97.94 199 LEU A N 1
ATOM 1543 C CA . LEU A 1 199 ? -31.101 2.013 56.447 1.00 97.94 199 LEU A CA 1
ATOM 1544 C C . LEU A 1 199 ? -29.589 2.261 56.465 1.00 97.94 199 LEU A C 1
ATOM 1546 O O . LEU A 1 199 ? -29.050 2.817 55.508 1.00 97.94 199 LEU A O 1
ATOM 1550 N N . ARG A 1 200 ? -28.889 1.869 57.537 1.00 96.62 200 ARG A N 1
ATOM 1551 C CA . ARG A 1 200 ? -27.421 1.963 57.599 1.00 96.62 200 ARG A CA 1
ATOM 1552 C C . ARG A 1 200 ? -26.768 1.034 56.587 1.00 96.62 200 ARG A C 1
ATOM 1554 O O . ARG A 1 200 ? -25.885 1.479 55.862 1.00 96.62 200 ARG A O 1
ATOM 1561 N N . GLN A 1 201 ? -27.240 -0.206 56.499 1.00 97.38 201 GLN A N 1
ATOM 1562 C CA . GLN A 1 201 ? -26.750 -1.159 55.511 1.00 97.38 201 GLN A CA 1
ATOM 1563 C C . GLN A 1 201 ? -26.990 -0.648 54.082 1.00 97.38 201 GLN A C 1
ATOM 1565 O O . GLN A 1 201 ? -26.052 -0.600 53.290 1.00 97.38 201 GLN A O 1
ATOM 1570 N N . ALA A 1 202 ? -28.199 -0.172 53.775 1.00 94.94 202 ALA A N 1
ATOM 1571 C CA . ALA A 1 202 ? -28.521 0.392 52.464 1.00 94.94 202 ALA A CA 1
ATOM 1572 C C . ALA A 1 202 ? -27.669 1.632 52.125 1.00 94.94 202 ALA A C 1
ATOM 1574 O O . ALA A 1 202 ? -27.270 1.829 50.975 1.00 94.94 202 ALA A O 1
ATOM 1575 N N . LEU A 1 203 ? -27.357 2.470 53.121 1.00 96.81 203 LEU A N 1
ATOM 1576 C CA . LEU A 1 203 ? -26.463 3.616 52.949 1.00 96.81 203 LEU A CA 1
ATOM 1577 C C . LEU A 1 203 ? -25.028 3.176 52.631 1.00 96.81 203 LEU A C 1
ATOM 1579 O O . LEU A 1 203 ? -24.402 3.757 51.743 1.00 96.81 203 LEU A O 1
ATOM 1583 N N . ASP A 1 204 ? -24.506 2.177 53.339 1.00 97.44 204 ASP A N 1
ATOM 1584 C CA . ASP A 1 204 ? -23.151 1.667 53.120 1.00 97.44 204 ASP A CA 1
ATOM 1585 C C . ASP A 1 204 ? -23.029 0.960 51.758 1.00 97.44 204 ASP A C 1
ATOM 1587 O O . ASP A 1 204 ? -22.065 1.195 51.025 1.00 97.44 204 ASP A O 1
ATOM 1591 N N . GLU A 1 205 ? -24.045 0.193 51.354 1.00 95.69 205 GLU A N 1
ATOM 1592 C CA . GLU A 1 205 ? -24.146 -0.404 50.016 1.00 95.69 205 GLU A CA 1
ATOM 1593 C C . GLU A 1 205 ? -24.203 0.671 48.919 1.00 95.69 205 GLU A C 1
ATOM 1595 O O . GLU A 1 205 ? -23.465 0.601 47.932 1.00 95.69 205 GLU A O 1
ATOM 1600 N N . SER A 1 206 ? -25.011 1.722 49.106 1.00 94.94 206 SER A N 1
ATOM 1601 C CA . SER A 1 206 ? -25.085 2.842 48.161 1.00 94.94 206 SER A CA 1
ATOM 1602 C C . SER A 1 206 ? -23.762 3.603 48.049 1.00 94.94 206 SER A C 1
ATOM 1604 O O . SER A 1 206 ? -23.406 4.032 46.949 1.00 94.94 206 SER A O 1
ATOM 1606 N N . ARG A 1 207 ? -23.034 3.788 49.157 1.00 96.56 207 ARG A N 1
ATOM 1607 C CA . ARG A 1 207 ? -21.707 4.425 49.156 1.00 96.56 207 ARG A CA 1
ATOM 1608 C C . ARG A 1 207 ? -20.693 3.580 48.399 1.00 96.56 207 ARG A C 1
ATOM 1610 O O . ARG A 1 207 ? -20.028 4.105 47.513 1.00 96.56 207 ARG A O 1
ATOM 1617 N N . SER A 1 208 ? -20.658 2.275 48.665 1.00 96.00 208 SER A N 1
ATOM 1618 C CA . SER A 1 208 ? -19.805 1.339 47.927 1.00 96.00 208 SER A CA 1
ATOM 1619 C C . SER A 1 208 ? -20.107 1.348 46.422 1.00 96.00 208 SER A C 1
ATOM 1621 O O . SER A 1 208 ? -19.183 1.378 45.605 1.00 96.00 208 SER A O 1
ATOM 1623 N N . GLY A 1 209 ? -21.388 1.400 46.041 1.00 96.06 209 GLY A N 1
ATOM 1624 C CA . GLY A 1 209 ? -21.800 1.544 44.643 1.00 96.06 209 GLY A CA 1
ATOM 1625 C C . GLY A 1 209 ? -21.331 2.859 44.010 1.00 96.06 209 GLY A C 1
ATOM 1626 O O . GLY A 1 209 ? -20.853 2.860 42.874 1.00 96.06 209 GLY A O 1
ATOM 1627 N N . CYS A 1 210 ? -21.410 3.970 44.748 1.00 94.00 210 CYS A N 1
ATOM 1628 C CA . CYS A 1 210 ? -20.915 5.274 44.302 1.00 94.00 210 CYS A CA 1
ATOM 1629 C C . CYS A 1 210 ? -19.393 5.257 44.079 1.00 94.00 210 CYS A C 1
ATOM 1631 O O . CYS A 1 210 ? -18.929 5.669 43.015 1.00 94.00 210 CYS A O 1
ATOM 1633 N N . ASP A 1 211 ? -18.630 4.706 45.027 1.00 95.06 211 ASP A N 1
ATOM 1634 C CA . ASP A 1 211 ? -17.170 4.588 44.934 1.00 95.06 211 ASP A CA 1
ATOM 1635 C C . ASP A 1 211 ? -16.752 3.743 43.719 1.00 95.06 211 ASP A C 1
ATOM 1637 O O . ASP A 1 211 ? -15.818 4.089 42.988 1.00 95.06 211 ASP A O 1
ATOM 1641 N N . HIS A 1 212 ? -17.480 2.654 43.448 1.00 96.00 212 HIS A N 1
ATOM 1642 C CA . HIS A 1 212 ? -17.243 1.814 42.275 1.00 96.00 212 HIS A CA 1
ATOM 1643 C C . HIS A 1 212 ? -17.495 2.565 40.959 1.00 96.00 212 HIS A C 1
ATOM 1645 O O . HIS A 1 212 ? -16.660 2.525 40.051 1.00 96.00 212 HIS A O 1
ATOM 1651 N N . LEU A 1 213 ? -18.613 3.292 40.857 1.00 95.44 213 LEU A N 1
ATOM 1652 C CA . LEU A 1 213 ? -18.914 4.119 39.684 1.00 95.44 213 LEU A CA 1
ATOM 1653 C C . LEU A 1 213 ? -17.885 5.239 39.500 1.00 95.44 213 LEU A C 1
ATOM 1655 O O . LEU A 1 213 ? -17.476 5.513 38.371 1.00 95.44 213 LEU A O 1
ATOM 1659 N N . GLN A 1 214 ? -17.422 5.851 40.590 1.00 95.19 214 GLN A N 1
ATOM 1660 C CA . GLN A 1 214 ? -16.384 6.876 40.549 1.00 95.19 214 GLN A CA 1
ATOM 1661 C C . GLN A 1 214 ? -15.054 6.317 40.026 1.00 95.19 214 GLN A C 1
ATOM 1663 O O . GLN A 1 214 ? -14.401 6.960 39.200 1.00 95.19 214 GLN A O 1
ATOM 1668 N N . LEU A 1 215 ? -14.672 5.104 40.439 1.00 96.38 215 LEU A N 1
ATOM 1669 C CA . LEU A 1 215 ? -13.487 4.420 39.918 1.00 96.38 215 LEU A CA 1
ATOM 1670 C C . LEU A 1 215 ? -13.609 4.141 38.413 1.00 96.38 215 LEU A C 1
ATOM 1672 O O . LEU A 1 215 ? -12.677 4.428 37.660 1.00 96.38 215 LEU A O 1
ATOM 1676 N N . LEU A 1 216 ? -14.754 3.618 37.962 1.00 96.38 216 LEU A N 1
ATOM 1677 C CA . LEU A 1 216 ? -15.005 3.365 36.540 1.00 96.38 216 LEU A CA 1
ATOM 1678 C C . LEU A 1 216 ? -14.969 4.660 35.719 1.00 96.38 216 LEU A C 1
ATOM 1680 O O . LEU A 1 216 ? -14.358 4.693 34.649 1.00 96.38 216 LEU A O 1
ATOM 1684 N N . ALA A 1 217 ? -15.562 5.740 36.232 1.00 93.56 217 ALA A N 1
ATOM 1685 C CA . ALA A 1 217 ? -15.531 7.049 35.590 1.00 93.56 217 ALA A CA 1
ATOM 1686 C C . ALA A 1 217 ? -14.094 7.579 35.452 1.00 93.56 217 ALA A C 1
ATOM 1688 O O . ALA A 1 217 ? -13.714 8.046 34.378 1.00 93.56 217 ALA A O 1
ATOM 1689 N N . ALA A 1 218 ? -13.268 7.443 36.496 1.00 95.62 218 ALA A N 1
ATOM 1690 C CA . ALA A 1 218 ? -11.861 7.841 36.458 1.00 95.62 218 ALA A CA 1
ATOM 1691 C C . ALA A 1 218 ? -11.050 7.015 35.442 1.00 95.62 218 ALA A C 1
ATOM 1693 O O . ALA A 1 218 ? -10.281 7.574 34.657 1.00 95.62 218 ALA A O 1
ATOM 1694 N N . GLN A 1 219 ? -11.259 5.695 35.401 1.00 97.56 219 GLN A N 1
ATOM 1695 C CA . GLN A 1 219 ? -10.616 4.817 34.417 1.00 97.56 219 GLN A CA 1
ATOM 1696 C C . GLN A 1 219 ? -11.014 5.178 32.984 1.00 97.56 219 GLN A C 1
ATOM 1698 O O . GLN A 1 219 ? -10.167 5.204 32.087 1.00 97.56 219 GLN A O 1
ATOM 1703 N N . GLN A 1 220 ? -12.293 5.474 32.756 1.00 95.44 220 GLN A N 1
ATOM 1704 C CA . GLN A 1 220 ? -12.780 5.852 31.436 1.00 95.44 220 GLN A CA 1
ATOM 1705 C C . GLN A 1 220 ? -12.237 7.220 31.008 1.00 95.44 220 GLN A C 1
ATOM 1707 O O . GLN A 1 220 ? -11.791 7.359 29.869 1.00 95.44 220 GLN A O 1
ATOM 1712 N N . ALA A 1 221 ? -12.185 8.197 31.917 1.00 92.38 221 ALA A N 1
ATOM 1713 C CA . ALA A 1 221 ? -11.578 9.501 31.657 1.00 92.38 221 ALA A CA 1
ATOM 1714 C C . ALA A 1 221 ? -10.100 9.369 31.251 1.00 92.38 221 ALA A C 1
ATOM 1716 O O . ALA A 1 221 ? -9.671 9.974 30.270 1.00 92.38 221 ALA A O 1
ATOM 1717 N N . GLN A 1 222 ? -9.334 8.512 31.933 1.00 96.19 222 GLN A N 1
ATOM 1718 C CA . GLN A 1 222 ? -7.934 8.262 31.583 1.00 96.19 222 GLN A CA 1
ATOM 1719 C C . GLN A 1 222 ? -7.779 7.640 30.185 1.00 96.19 222 GLN A C 1
ATOM 1721 O O . GLN A 1 222 ? -6.886 8.028 29.429 1.00 96.19 222 GLN A O 1
ATOM 1726 N N . LYS A 1 223 ? -8.649 6.690 29.818 1.00 95.00 223 LYS A N 1
ATOM 1727 C CA . LYS A 1 223 ? -8.653 6.102 28.468 1.00 95.00 223 LYS A CA 1
ATOM 1728 C C . LYS A 1 223 ? -8.974 7.144 27.401 1.00 95.00 223 LYS A C 1
ATOM 1730 O O . LYS A 1 223 ? -8.305 7.159 26.373 1.00 95.00 223 LYS A O 1
ATOM 1735 N N . ILE A 1 224 ? -9.952 8.016 27.652 1.00 95.62 224 ILE A N 1
ATOM 1736 C CA . ILE A 1 224 ? -10.316 9.105 26.735 1.00 95.62 224 ILE A CA 1
ATOM 1737 C C . ILE A 1 224 ? -9.108 10.011 26.492 1.00 95.62 224 ILE A C 1
ATOM 1739 O O . ILE A 1 224 ? -8.742 10.203 25.339 1.00 95.62 224 ILE A O 1
ATOM 1743 N N . ILE A 1 225 ? -8.428 10.456 27.553 1.00 96.25 225 ILE A N 1
ATOM 1744 C CA . ILE A 1 225 ? -7.225 11.298 27.443 1.00 96.25 225 ILE A CA 1
ATOM 1745 C C . ILE A 1 225 ? -6.144 10.614 26.592 1.00 96.25 225 ILE A C 1
ATOM 1747 O O . ILE A 1 225 ? -5.552 11.239 25.715 1.00 96.25 225 ILE A O 1
ATOM 1751 N N . LYS A 1 226 ? -5.907 9.312 26.803 1.00 94.50 226 LYS A N 1
ATOM 1752 C CA . LYS A 1 226 ? -4.921 8.546 26.023 1.00 94.50 226 LYS A CA 1
ATOM 1753 C C . LYS A 1 226 ? -5.306 8.419 24.544 1.00 94.50 226 LYS A C 1
ATOM 1755 O O . LYS A 1 226 ? -4.442 8.460 23.672 1.00 94.50 226 LYS A O 1
ATOM 1760 N N . HIS A 1 227 ? -6.585 8.208 24.246 1.00 91.56 227 HIS A N 1
ATOM 1761 C CA . HIS A 1 227 ? -7.049 8.132 22.861 1.00 91.56 227 HIS A CA 1
ATOM 1762 C C . HIS A 1 227 ? -7.007 9.496 22.177 1.00 91.56 227 HIS A C 1
ATOM 1764 O O . HIS A 1 227 ? -6.630 9.572 21.012 1.00 91.56 227 HIS A O 1
ATOM 1770 N N . GLU A 1 228 ? -7.330 10.564 22.900 1.00 96.12 228 GLU A N 1
ATOM 1771 C CA . GLU A 1 228 ? -7.259 11.933 22.402 1.00 96.12 228 GLU A CA 1
ATOM 1772 C C . GLU A 1 228 ? -5.823 12.323 22.032 1.00 96.12 228 GLU A C 1
ATOM 1774 O O . GLU A 1 228 ? -5.601 12.815 20.925 1.00 96.12 228 GLU A O 1
ATOM 1779 N N . SER A 1 229 ? -4.837 11.999 22.879 1.00 91.75 229 SER A N 1
ATOM 1780 C CA . SER A 1 229 ? -3.424 12.226 22.546 1.00 91.75 229 SER A CA 1
ATOM 1781 C C . SER A 1 229 ? -2.985 11.413 21.326 1.00 91.75 229 SER A C 1
ATOM 1783 O O . SER A 1 229 ? -2.346 11.946 20.429 1.00 91.75 229 SER A O 1
ATOM 1785 N N . HIS A 1 230 ? -3.388 10.141 21.233 1.00 93.12 230 HIS A N 1
ATOM 1786 C CA . HIS A 1 230 ? -3.038 9.303 20.085 1.00 93.12 230 HIS A CA 1
ATOM 1787 C C . HIS A 1 230 ? -3.650 9.809 18.768 1.00 93.12 230 HIS A C 1
ATOM 1789 O O . HIS A 1 230 ? -2.996 9.787 17.728 1.00 93.12 230 HIS A O 1
ATOM 1795 N N . ILE A 1 231 ? -4.899 10.286 18.803 1.00 94.75 231 ILE A N 1
ATOM 1796 C CA . ILE A 1 231 ? -5.550 10.907 17.643 1.00 94.75 231 ILE A CA 1
ATOM 1797 C C . ILE A 1 231 ? -4.787 12.162 17.212 1.00 94.75 231 ILE A C 1
ATOM 1799 O O . ILE A 1 231 ? -4.625 12.390 16.014 1.00 94.75 231 ILE A O 1
ATOM 1803 N N . GLN A 1 232 ? -4.316 12.966 18.166 1.00 96.81 232 GLN A N 1
ATOM 1804 C CA . GLN A 1 232 ? -3.538 14.163 17.870 1.00 96.81 232 GLN A CA 1
ATOM 1805 C C . GLN A 1 232 ? -2.201 13.820 17.189 1.00 96.81 232 GLN A C 1
ATOM 1807 O O . GLN A 1 232 ? -1.913 14.380 16.132 1.00 96.81 232 GLN A O 1
ATOM 1812 N N . ASP A 1 233 ? -1.460 12.833 17.701 1.00 94.44 233 ASP A N 1
ATOM 1813 C CA . ASP A 1 233 ? -0.209 12.357 17.087 1.00 94.44 233 ASP A CA 1
ATOM 1814 C C . ASP A 1 233 ? -0.429 11.869 15.642 1.00 94.44 233 ASP A C 1
ATOM 1816 O O . ASP A 1 233 ? 0.364 12.145 14.737 1.00 94.44 233 ASP A O 1
ATOM 1820 N N . LEU A 1 234 ? -1.530 11.144 15.402 1.00 95.94 234 LEU A N 1
ATOM 1821 C CA . LEU A 1 234 ? -1.887 10.661 14.066 1.00 95.94 234 LEU A CA 1
ATOM 1822 C C . LEU A 1 234 ? -2.195 11.810 13.100 1.00 95.94 234 LEU A C 1
ATOM 1824 O O . LEU A 1 234 ? -1.757 11.758 11.951 1.00 95.94 234 LEU A O 1
ATOM 1828 N N . ARG A 1 235 ? -2.896 12.854 13.555 1.00 95.69 235 ARG A N 1
ATOM 1829 C CA . ARG A 1 235 ? -3.180 14.046 12.739 1.00 95.69 235 ARG A CA 1
ATOM 1830 C C . ARG A 1 235 ? -1.908 14.801 12.372 1.00 95.69 235 ARG A C 1
ATOM 1832 O O . ARG A 1 235 ? -1.755 15.224 11.231 1.00 95.69 235 ARG A O 1
ATOM 1839 N N . GLU A 1 236 ? -0.984 14.961 13.313 1.00 97.06 236 GLU A N 1
ATOM 1840 C CA . GLU A 1 236 ? 0.299 15.625 13.049 1.00 97.06 236 GLU A CA 1
ATOM 1841 C C . GLU A 1 236 ? 1.125 14.840 12.026 1.00 97.06 236 GLU A C 1
ATOM 1843 O O . GLU A 1 236 ? 1.671 15.417 11.081 1.00 97.06 236 GLU A O 1
ATOM 1848 N N . ARG A 1 237 ? 1.139 13.507 12.142 1.00 95.75 237 ARG A N 1
ATOM 1849 C CA . ARG A 1 237 ? 1.780 12.633 11.156 1.00 95.75 237 ARG A CA 1
ATOM 1850 C C . ARG A 1 237 ? 1.118 12.715 9.780 1.00 95.75 237 ARG A C 1
ATOM 1852 O O . ARG A 1 237 ? 1.832 12.721 8.781 1.00 95.75 237 ARG A O 1
ATOM 1859 N N . GLU A 1 238 ? -0.210 12.777 9.713 1.00 95.25 238 GLU A N 1
ATOM 1860 C CA . GLU A 1 238 ? -0.950 12.953 8.457 1.00 95.25 238 GLU A CA 1
ATOM 1861 C C . GLU A 1 238 ? -0.551 14.258 7.758 1.00 95.25 238 GLU A C 1
ATOM 1863 O O . GLU A 1 238 ? -0.237 14.241 6.569 1.00 95.25 238 GLU A O 1
ATOM 1868 N N . ILE A 1 239 ? -0.467 15.368 8.499 1.00 96.00 239 ILE A N 1
ATOM 1869 C CA . ILE A 1 239 ? -0.049 16.670 7.957 1.00 96.00 239 ILE A CA 1
ATOM 1870 C C . ILE A 1 239 ? 1.374 16.601 7.384 1.00 96.00 239 ILE A C 1
ATOM 1872 O O . ILE A 1 239 ? 1.606 17.064 6.267 1.00 96.00 239 ILE A O 1
ATOM 1876 N N . LEU A 1 240 ? 2.320 16.000 8.112 1.00 96.75 240 LEU A N 1
ATOM 1877 C CA . LEU A 1 240 ? 3.705 15.856 7.646 1.00 96.75 240 LEU A CA 1
ATOM 1878 C C . LEU A 1 240 ? 3.809 14.965 6.402 1.00 96.75 240 LEU A C 1
ATOM 1880 O O . LEU A 1 240 ? 4.562 15.269 5.477 1.00 96.75 240 LEU A O 1
ATOM 1884 N N . LEU A 1 241 ? 3.039 13.875 6.353 1.00 96.88 241 LEU A N 1
ATOM 1885 C CA . LEU A 1 241 ? 2.998 12.998 5.184 1.00 96.88 241 LEU A CA 1
ATOM 1886 C C . LEU A 1 241 ? 2.397 13.706 3.968 1.00 96.88 241 LEU A C 1
ATOM 1888 O O . LEU A 1 241 ? 2.929 13.558 2.872 1.00 96.88 241 LEU A O 1
ATOM 1892 N N . LEU A 1 242 ? 1.340 14.501 4.149 1.00 96.94 242 LEU A N 1
ATOM 1893 C CA . LEU A 1 242 ? 0.759 15.301 3.070 1.00 96.94 242 LEU A CA 1
ATOM 1894 C C . LEU A 1 242 ? 1.777 16.291 2.492 1.00 96.94 242 LEU A C 1
ATOM 1896 O O . LEU A 1 242 ? 1.918 16.367 1.274 1.00 96.94 242 LEU A O 1
ATOM 1900 N N . GLN A 1 243 ? 2.531 16.987 3.347 1.00 96.88 243 GLN A N 1
ATOM 1901 C CA . GLN A 1 243 ? 3.604 17.888 2.908 1.00 96.88 243 GLN A CA 1
ATOM 1902 C C . GLN A 1 243 ? 4.697 17.139 2.137 1.00 96.88 243 GLN A C 1
ATOM 1904 O O . GLN A 1 243 ? 5.085 17.561 1.052 1.00 96.88 243 GLN A O 1
ATOM 1909 N N . SER A 1 244 ? 5.137 15.985 2.644 1.00 96.38 244 SER A N 1
ATOM 1910 C CA . SER A 1 244 ? 6.142 15.159 1.967 1.00 96.38 244 SER A CA 1
ATOM 1911 C C . SER A 1 244 ? 5.667 14.654 0.598 1.00 96.38 244 SER A C 1
ATOM 1913 O O . SER A 1 244 ? 6.443 14.641 -0.357 1.00 96.38 244 SER A O 1
ATOM 1915 N N . VAL A 1 245 ? 4.394 14.269 0.470 1.00 96.94 245 VAL A N 1
ATOM 1916 C CA . VAL A 1 245 ? 3.804 13.858 -0.814 1.00 96.94 245 VAL A CA 1
ATOM 1917 C C . VAL A 1 245 ? 3.729 15.033 -1.791 1.00 96.94 245 VAL A C 1
ATOM 1919 O O . VAL A 1 245 ? 4.029 14.850 -2.970 1.00 96.94 245 VAL A O 1
ATOM 1922 N N . GLU A 1 246 ? 3.364 16.230 -1.326 1.00 97.81 246 GLU A N 1
ATOM 1923 C CA . GLU A 1 246 ? 3.351 17.448 -2.147 1.00 97.81 246 GLU A CA 1
ATOM 1924 C C . GLU A 1 246 ? 4.757 17.756 -2.694 1.00 97.81 246 GLU A C 1
ATOM 1926 O O . GLU A 1 246 ? 4.920 17.954 -3.898 1.00 97.81 246 GLU A O 1
ATOM 1931 N N . GLU A 1 247 ? 5.785 17.708 -1.840 1.00 97.00 247 GLU A N 1
ATOM 1932 C CA . GLU A 1 247 ? 7.188 17.918 -2.226 1.00 97.00 247 GLU A CA 1
ATOM 1933 C C . GLU A 1 247 ? 7.675 16.872 -3.239 1.00 97.00 247 GLU A C 1
ATOM 1935 O O . GLU A 1 247 ? 8.257 17.221 -4.270 1.00 97.00 247 GLU A O 1
ATOM 1940 N N . LEU A 1 248 ? 7.385 15.589 -2.998 1.00 96.69 248 LEU A N 1
ATOM 1941 C CA . LEU A 1 248 ? 7.717 14.515 -3.937 1.00 96.69 248 LEU A CA 1
ATOM 1942 C C . LEU A 1 248 ? 7.008 14.698 -5.282 1.00 96.69 248 LEU A C 1
ATOM 1944 O O . LEU A 1 248 ? 7.613 14.479 -6.329 1.00 96.69 248 LEU A O 1
ATOM 1948 N N . ASN A 1 249 ? 5.747 15.129 -5.278 1.00 97.06 249 ASN A N 1
ATOM 1949 C CA . ASN A 1 249 ? 4.984 15.384 -6.498 1.00 97.06 249 ASN A CA 1
ATOM 1950 C C . ASN A 1 249 ? 5.576 16.542 -7.316 1.00 97.06 249 ASN A C 1
ATOM 1952 O O . ASN A 1 249 ? 5.586 16.484 -8.546 1.00 97.06 249 ASN A O 1
ATOM 1956 N N . VAL A 1 250 ? 6.094 17.583 -6.657 1.00 97.75 250 VAL A N 1
ATOM 1957 C CA . VAL A 1 250 ? 6.853 18.646 -7.333 1.00 97.75 250 VAL A CA 1
ATOM 1958 C C . VAL A 1 250 ? 8.120 18.068 -7.967 1.00 97.75 250 VAL A C 1
ATOM 1960 O O . VAL A 1 250 ? 8.326 18.254 -9.166 1.00 97.75 250 VAL A O 1
ATOM 1963 N N . GLY A 1 251 ? 8.905 17.285 -7.220 1.00 97.75 251 GLY A N 1
ATOM 1964 C CA . GLY A 1 251 ? 10.124 16.654 -7.739 1.00 97.75 251 GLY A CA 1
ATOM 1965 C C . GLY A 1 251 ? 9.872 15.710 -8.924 1.00 97.75 251 GLY A C 1
ATOM 1966 O O . GLY A 1 251 ? 10.612 15.735 -9.906 1.00 97.75 251 GLY A O 1
ATOM 1967 N N . VAL A 1 252 ? 8.792 14.920 -8.890 1.00 96.50 252 VAL A N 1
ATOM 1968 C CA . VAL A 1 252 ? 8.388 14.059 -10.016 1.00 96.50 252 VAL A CA 1
ATOM 1969 C C . VAL A 1 252 ? 8.101 14.892 -11.262 1.00 96.50 252 VAL A C 1
ATOM 1971 O O . VAL A 1 252 ? 8.618 14.573 -12.331 1.00 96.50 252 VAL A O 1
ATOM 1974 N N . LYS A 1 253 ? 7.348 15.992 -11.137 1.00 98.19 253 LYS A N 1
ATOM 1975 C CA . LYS A 1 253 ? 7.046 16.876 -12.275 1.00 98.19 253 LYS A CA 1
ATOM 1976 C C . LYS A 1 253 ? 8.306 17.492 -12.882 1.00 98.19 253 LYS A C 1
ATOM 1978 O O . LYS A 1 253 ? 8.389 17.613 -14.102 1.00 98.19 253 LYS A O 1
ATOM 1983 N N . GLU A 1 254 ? 9.280 17.877 -12.062 1.00 98.25 254 GLU A N 1
ATOM 1984 C CA . GLU A 1 254 ? 10.563 18.408 -12.541 1.00 98.25 254 GLU A CA 1
ATOM 1985 C C . GLU A 1 254 ? 11.357 17.349 -13.319 1.00 98.25 254 GLU A C 1
ATOM 1987 O O . GLU A 1 254 ? 11.839 17.614 -14.423 1.00 98.25 254 GLU A O 1
ATOM 1992 N N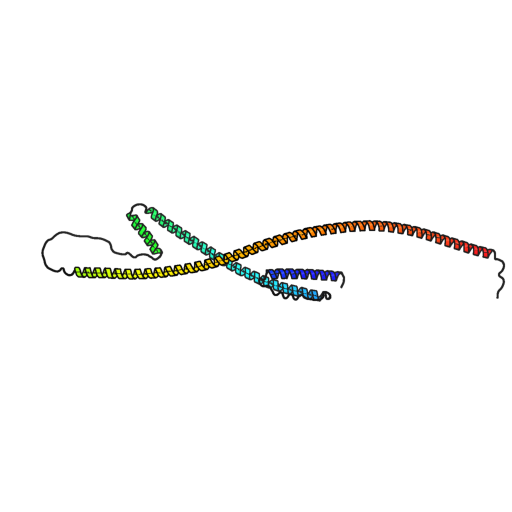 . VAL A 1 255 ? 11.435 16.123 -12.793 1.00 98.12 255 VAL A N 1
ATOM 1993 C CA . VAL A 1 255 ? 12.107 15.002 -13.469 1.00 98.12 255 VAL A CA 1
ATOM 1994 C C . VAL A 1 255 ? 11.399 14.628 -14.772 1.00 98.12 255 VAL A C 1
ATOM 1996 O O . VAL A 1 255 ? 12.065 14.372 -15.774 1.00 98.12 255 VAL A O 1
ATOM 1999 N N . GLU A 1 256 ? 10.066 14.627 -14.802 1.00 98.00 256 GLU A N 1
ATOM 2000 C CA . GLU A 1 256 ? 9.284 14.373 -16.019 1.00 98.00 256 GLU A CA 1
ATOM 2001 C C . GLU A 1 256 ? 9.544 15.428 -17.102 1.00 98.00 256 GLU A C 1
ATOM 2003 O O . GLU A 1 256 ? 9.709 15.082 -18.276 1.00 98.00 256 GLU A O 1
ATOM 2008 N N . GLN A 1 257 ? 9.625 16.706 -16.720 1.00 98.25 257 GLN A N 1
ATOM 2009 C CA . GLN A 1 257 ? 9.964 17.792 -17.641 1.00 98.25 257 GLN A CA 1
ATOM 2010 C C . GLN A 1 257 ? 11.379 17.635 -18.203 1.00 98.25 257 GLN A C 1
ATOM 2012 O O . GLN A 1 257 ? 11.579 17.757 -19.413 1.00 98.25 257 GLN A O 1
ATOM 2017 N N . GLU A 1 258 ? 12.353 17.307 -17.355 1.00 97.94 258 GLU A N 1
ATOM 2018 C CA . GLU A 1 258 ? 13.731 17.099 -17.795 1.00 97.94 258 GLU A CA 1
ATOM 2019 C C . GLU A 1 258 ? 13.848 15.856 -18.691 1.00 97.94 258 GLU A C 1
ATOM 2021 O O . GLU A 1 258 ? 14.492 15.903 -19.739 1.00 97.94 258 GLU A O 1
ATOM 2026 N N . ALA A 1 259 ? 13.151 14.765 -18.364 1.00 97.75 259 ALA A N 1
ATOM 2027 C CA . ALA A 1 259 ? 13.081 13.576 -19.210 1.00 97.75 259 ALA A CA 1
ATOM 2028 C C . ALA A 1 259 ? 12.475 13.885 -20.590 1.00 97.75 259 ALA A C 1
ATOM 2030 O O . ALA A 1 259 ? 12.984 13.406 -21.609 1.00 97.75 259 ALA A O 1
ATOM 2031 N N . ALA A 1 260 ? 11.425 14.711 -20.649 1.00 98.12 260 ALA A N 1
ATOM 2032 C CA . ALA A 1 260 ? 10.852 15.174 -21.911 1.00 98.12 260 ALA A CA 1
ATOM 2033 C C . ALA A 1 260 ? 11.863 16.004 -22.721 1.00 98.12 260 ALA A C 1
ATOM 2035 O O . ALA A 1 260 ? 12.023 15.764 -23.921 1.00 98.12 260 ALA A O 1
ATOM 2036 N N . ARG A 1 261 ? 12.604 16.903 -22.059 1.00 98.50 261 ARG A N 1
ATOM 2037 C CA . ARG A 1 261 ? 13.658 17.722 -22.675 1.00 98.50 261 ARG A CA 1
ATOM 2038 C C . ARG A 1 261 ? 14.778 16.867 -23.273 1.00 98.50 261 ARG A C 1
ATOM 2040 O O . ARG A 1 261 ? 15.158 17.074 -24.424 1.00 98.50 261 ARG A O 1
ATOM 2047 N N . TRP A 1 262 ? 15.281 15.878 -22.531 1.00 98.62 262 TRP A N 1
ATOM 2048 C CA . TRP A 1 262 ? 16.302 14.949 -23.035 1.00 98.62 262 TRP A CA 1
ATOM 2049 C C . TRP A 1 262 ? 15.788 14.101 -24.191 1.00 98.62 262 TRP A C 1
ATOM 2051 O O . TRP A 1 262 ? 16.500 13.902 -25.172 1.00 98.62 262 TRP A O 1
ATOM 2061 N N . LYS A 1 263 ? 14.539 13.633 -24.116 1.00 98.50 263 LYS A N 1
ATOM 2062 C CA . LYS A 1 263 ? 13.926 12.854 -25.194 1.00 98.50 263 LYS A CA 1
ATOM 2063 C C . LYS A 1 263 ? 13.842 13.651 -26.497 1.00 98.50 263 LYS A C 1
ATOM 2065 O O . LYS A 1 263 ? 14.125 13.095 -27.557 1.00 98.50 263 LYS A O 1
ATOM 2070 N N . GLU A 1 264 ? 13.477 14.929 -26.426 1.00 98.38 264 GLU A N 1
ATOM 2071 C CA . GLU A 1 264 ? 13.463 15.823 -27.587 1.00 98.38 264 GLU A CA 1
ATOM 2072 C C . GLU A 1 264 ? 14.876 16.059 -28.137 1.00 98.38 264 GLU A C 1
ATOM 2074 O O . GLU A 1 264 ? 15.095 15.904 -29.339 1.00 98.38 264 GLU A O 1
ATOM 2079 N N . ALA A 1 265 ? 15.852 16.337 -27.268 1.00 98.12 265 ALA A N 1
ATOM 2080 C CA . ALA A 1 265 ? 17.246 16.515 -27.674 1.00 98.12 265 ALA A CA 1
ATOM 2081 C C . ALA A 1 265 ? 17.799 15.274 -28.400 1.00 98.12 265 ALA A C 1
ATOM 2083 O O . ALA A 1 265 ? 18.340 15.388 -29.499 1.00 98.12 265 ALA A O 1
ATOM 2084 N N . CYS A 1 266 ? 17.579 14.076 -27.850 1.00 98.06 266 CYS A N 1
ATOM 2085 C CA . CYS A 1 266 ? 17.986 12.828 -28.494 1.00 98.06 266 CYS A CA 1
ATOM 2086 C C . CYS A 1 266 ? 17.283 12.609 -29.842 1.00 98.06 266 CYS A C 1
ATOM 2088 O O . CYS A 1 266 ? 17.901 12.111 -30.782 1.00 98.06 266 CYS A O 1
ATOM 2090 N N . ALA A 1 267 ? 16.002 12.973 -29.966 1.00 98.12 267 ALA A N 1
ATOM 2091 C CA . ALA A 1 267 ? 15.291 12.874 -31.239 1.00 98.12 267 ALA A CA 1
ATOM 2092 C C . ALA A 1 267 ? 15.921 13.785 -32.306 1.00 98.12 267 ALA A C 1
ATOM 2094 O O . ALA A 1 267 ? 16.136 13.343 -33.435 1.00 98.12 267 ALA A O 1
ATOM 2095 N N . LEU A 1 268 ? 16.278 15.019 -31.940 1.00 98.38 268 LEU A N 1
ATOM 2096 C CA . LEU A 1 268 ? 16.957 15.957 -32.837 1.00 98.38 268 LEU A CA 1
ATOM 2097 C C . LEU A 1 268 ? 18.344 15.455 -33.256 1.00 98.38 268 LEU A C 1
ATOM 2099 O O . LEU A 1 268 ? 18.682 15.529 -34.437 1.00 98.38 268 LEU A O 1
ATOM 2103 N N . GLU A 1 269 ? 19.126 14.896 -32.331 1.00 97.69 269 GLU A N 1
ATOM 2104 C CA . GLU A 1 269 ? 20.433 14.302 -32.641 1.00 97.69 269 GLU A CA 1
ATOM 2105 C C . GLU A 1 269 ? 20.317 13.111 -33.599 1.00 97.69 269 GLU A C 1
ATOM 2107 O O . GLU A 1 269 ? 21.103 12.990 -34.541 1.00 97.69 269 GLU A O 1
ATOM 2112 N N . VAL A 1 270 ? 19.313 12.250 -33.408 1.00 98.56 270 VAL A N 1
ATOM 2113 C CA . VAL A 1 270 ? 19.049 11.123 -34.312 1.00 98.56 270 VAL A CA 1
ATOM 2114 C C . VAL A 1 270 ? 18.680 11.616 -35.710 1.00 98.56 270 VAL A C 1
ATOM 2116 O O . VAL A 1 270 ? 19.193 11.081 -36.696 1.00 98.56 270 VAL A O 1
ATOM 2119 N N . GLU A 1 271 ? 17.819 12.629 -35.827 1.00 98.38 271 GLU A N 1
ATOM 2120 C CA . GLU A 1 271 ? 17.459 13.201 -37.130 1.00 98.38 271 GLU A CA 1
ATOM 2121 C C . GLU A 1 271 ? 18.653 13.888 -37.809 1.00 98.38 271 GLU A C 1
ATOM 2123 O O . GLU A 1 271 ? 18.887 13.669 -39.002 1.00 98.38 271 GLU A O 1
ATOM 2128 N N . ALA A 1 272 ? 19.477 14.622 -37.055 1.00 98.00 272 ALA A N 1
ATOM 2129 C CA . ALA A 1 272 ? 20.725 15.192 -37.562 1.00 98.00 272 ALA A CA 1
ATOM 2130 C C . ALA A 1 272 ? 21.697 14.099 -38.044 1.00 98.00 272 ALA A C 1
ATOM 2132 O O . ALA A 1 272 ? 22.260 14.199 -39.137 1.00 98.00 272 ALA A O 1
ATOM 2133 N N . GLY A 1 273 ? 21.841 13.009 -37.284 1.00 98.06 273 GLY A N 1
ATOM 2134 C CA . GLY A 1 273 ? 22.663 11.859 -37.660 1.00 98.06 273 GLY A CA 1
ATOM 2135 C C . GLY A 1 273 ? 22.177 11.175 -38.942 1.00 98.06 273 GLY A C 1
ATOM 2136 O O . GLY A 1 273 ? 22.981 10.863 -39.823 1.00 98.06 273 GLY A O 1
ATOM 2137 N N . LYS A 1 274 ? 20.860 10.989 -39.102 1.00 98.50 274 LYS A N 1
ATOM 2138 C CA . LYS A 1 274 ? 20.269 10.458 -40.344 1.00 98.50 274 LYS A CA 1
ATOM 2139 C C . LYS A 1 274 ? 20.553 11.364 -41.544 1.00 98.50 274 LYS A C 1
ATOM 2141 O O . LYS A 1 274 ? 20.874 10.849 -42.618 1.00 98.50 274 LYS A O 1
ATOM 2146 N N . ALA A 1 275 ? 20.442 12.683 -41.375 1.00 98.31 275 ALA A N 1
ATOM 2147 C CA . ALA A 1 275 ? 20.742 13.650 -42.428 1.00 98.31 275 ALA A CA 1
ATOM 2148 C C . ALA A 1 275 ? 22.217 13.571 -42.858 1.00 98.31 275 ALA A C 1
ATOM 2150 O O . ALA A 1 275 ? 22.491 13.394 -44.045 1.00 98.31 275 ALA A O 1
ATOM 2151 N N . ALA A 1 276 ? 23.147 13.559 -41.899 1.00 98.38 276 ALA A N 1
ATOM 2152 C CA . ALA A 1 276 ? 24.578 13.428 -42.173 1.00 98.38 276 ALA A CA 1
ATOM 2153 C C . ALA A 1 276 ? 24.925 12.107 -42.887 1.00 98.38 276 ALA A C 1
ATOM 2155 O O . ALA A 1 276 ? 25.679 12.094 -43.860 1.00 98.38 276 ALA A O 1
ATOM 2156 N N . ILE A 1 277 ? 24.331 10.981 -42.469 1.00 98.38 277 ILE A N 1
ATOM 2157 C CA . ILE A 1 277 ? 24.514 9.685 -43.149 1.00 98.38 277 ILE A CA 1
ATOM 2158 C C . ILE A 1 277 ? 23.996 9.741 -44.592 1.00 98.38 277 ILE A C 1
ATOM 2160 O O . ILE A 1 277 ? 24.590 9.143 -45.492 1.00 98.38 277 ILE A O 1
ATOM 2164 N N . LYS A 1 278 ? 22.881 10.435 -44.841 1.00 98.38 278 LYS A N 1
ATOM 2165 C CA . LYS A 1 278 ? 22.330 10.596 -46.191 1.00 98.38 278 LYS A CA 1
ATOM 2166 C C . LYS A 1 278 ? 23.280 11.392 -47.091 1.00 98.38 278 LYS A C 1
ATOM 2168 O O . LYS A 1 278 ? 23.495 10.968 -48.224 1.00 98.38 278 LYS A O 1
ATOM 2173 N N . GLU A 1 279 ? 23.859 12.480 -46.590 1.00 98.19 279 GLU A N 1
ATOM 2174 C CA . GLU A 1 279 ? 24.855 13.290 -47.307 1.00 98.19 279 GLU A CA 1
ATOM 2175 C C . GLU A 1 279 ? 26.127 12.486 -47.603 1.00 98.19 279 GLU A C 1
ATOM 2177 O O . GLU A 1 279 ? 26.527 12.370 -48.761 1.00 98.19 279 GLU A O 1
ATOM 2182 N N . LEU A 1 280 ? 26.689 11.802 -46.599 1.00 98.06 280 LEU A N 1
ATOM 2183 C CA . LEU A 1 280 ? 27.858 10.934 -46.784 1.00 98.06 280 LEU A CA 1
ATOM 2184 C C . LEU A 1 280 ? 27.608 9.834 -47.822 1.00 98.06 280 LEU A C 1
ATOM 2186 O O . LEU A 1 280 ? 28.470 9.537 -48.647 1.00 98.06 280 LEU A O 1
ATOM 2190 N N . ASN A 1 281 ? 26.420 9.227 -47.823 1.00 98.50 281 ASN A N 1
ATOM 2191 C CA . ASN A 1 281 ? 26.071 8.230 -48.832 1.00 98.50 281 ASN A CA 1
ATOM 2192 C C . ASN A 1 281 ? 26.027 8.829 -50.245 1.00 98.50 281 ASN A C 1
ATOM 2194 O O . ASN A 1 281 ? 26.459 8.167 -51.190 1.00 98.50 281 ASN A O 1
ATOM 2198 N N . GLN A 1 282 ? 25.546 10.066 -50.402 1.00 98.31 282 GLN A N 1
ATOM 2199 C CA . GLN A 1 282 ? 25.577 10.766 -51.690 1.00 98.31 282 GLN A CA 1
ATOM 2200 C C . GLN A 1 282 ? 27.022 11.001 -52.146 1.00 98.31 282 GL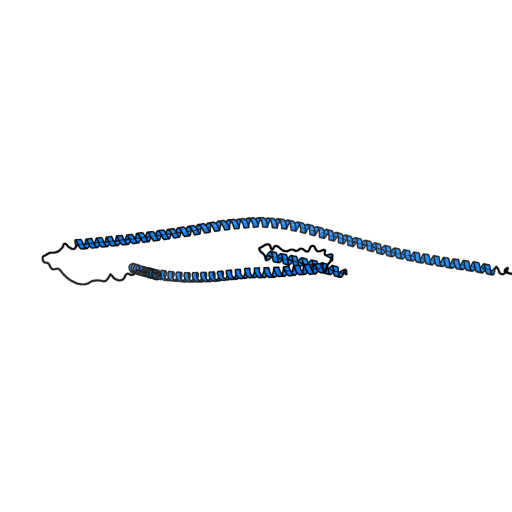N A C 1
ATOM 2202 O O . GLN A 1 282 ? 27.368 10.633 -53.270 1.00 98.31 282 GLN A O 1
ATOM 2207 N N . GLU A 1 283 ? 27.896 11.498 -51.273 1.00 98.31 283 GLU A N 1
ATOM 2208 C CA . GLU A 1 283 ? 29.319 11.686 -51.588 1.00 98.31 283 GLU A CA 1
ATOM 2209 C C . GLU A 1 283 ? 30.004 10.370 -51.975 1.00 98.31 283 GLU A C 1
ATOM 2211 O O . GLU A 1 283 ? 30.681 10.294 -53.000 1.00 98.31 283 GLU A O 1
ATOM 2216 N N . VAL A 1 284 ? 29.764 9.291 -51.224 1.00 98.31 284 VAL A N 1
ATOM 2217 C CA . VAL A 1 284 ? 30.297 7.957 -51.540 1.00 98.31 284 VAL A CA 1
ATOM 2218 C C . VAL A 1 284 ? 29.819 7.479 -52.912 1.00 98.31 284 VAL A C 1
ATOM 2220 O O . VAL A 1 284 ? 30.595 6.868 -53.651 1.00 98.31 284 VAL A O 1
ATOM 2223 N N . THR A 1 285 ? 28.562 7.737 -53.285 1.00 98.19 285 THR A N 1
ATOM 2224 C CA . THR A 1 285 ? 28.065 7.371 -54.621 1.00 98.19 285 THR A CA 1
ATOM 2225 C C . THR A 1 285 ? 28.761 8.159 -55.730 1.00 98.19 285 THR A C 1
ATOM 2227 O O . THR A 1 285 ? 29.155 7.553 -56.729 1.00 98.19 285 THR A O 1
ATOM 2230 N N . LEU A 1 286 ? 28.997 9.461 -55.534 1.00 97.94 286 LEU A N 1
ATOM 2231 C CA . LEU A 1 286 ? 29.725 10.309 -56.482 1.00 97.94 286 LEU A CA 1
ATOM 2232 C C . LEU A 1 286 ? 31.189 9.876 -56.620 1.00 97.94 286 LEU A C 1
ATOM 2234 O O . LEU A 1 286 ? 31.664 9.661 -57.734 1.00 97.94 286 LEU A O 1
ATOM 2238 N N . LEU A 1 287 ? 31.879 9.640 -55.504 1.00 98.19 287 LEU A N 1
ATOM 2239 C CA . LEU A 1 287 ? 33.270 9.180 -55.507 1.00 98.19 287 LEU A CA 1
ATOM 2240 C C . LEU A 1 287 ? 33.420 7.798 -56.157 1.00 98.19 287 LEU A C 1
ATOM 2242 O O . LEU A 1 287 ? 34.392 7.546 -56.868 1.00 98.19 287 LEU A O 1
ATOM 2246 N N . ARG A 1 288 ? 32.451 6.891 -55.974 1.00 98.25 288 ARG A N 1
ATOM 2247 C CA . ARG A 1 288 ? 32.437 5.592 -56.674 1.00 98.25 288 ARG A CA 1
ATOM 2248 C C . ARG A 1 288 ? 32.270 5.754 -58.184 1.00 98.25 288 ARG A C 1
ATOM 2250 O O . ARG A 1 288 ? 32.900 5.015 -58.941 1.00 98.25 288 ARG A O 1
ATOM 2257 N N . GLU A 1 289 ? 31.431 6.691 -58.619 1.00 98.06 289 GLU A N 1
ATOM 2258 C CA . GLU A 1 289 ? 31.247 7.030 -60.034 1.00 98.06 289 GLU A CA 1
ATOM 2259 C C . GLU A 1 289 ? 32.538 7.596 -60.641 1.00 98.06 289 GLU A C 1
ATOM 2261 O O . GLU A 1 289 ? 32.992 7.142 -61.692 1.00 98.06 289 GLU A O 1
ATOM 2266 N N . GLU A 1 290 ? 33.176 8.543 -59.954 1.00 98.12 290 GLU A N 1
ATOM 2267 C CA . GLU A 1 290 ? 34.467 9.119 -60.343 1.00 98.12 290 GLU A CA 1
ATOM 2268 C C . GLU A 1 290 ? 35.573 8.073 -60.421 1.00 98.12 290 GLU A C 1
ATOM 2270 O O . GLU A 1 290 ? 36.253 7.982 -61.444 1.00 98.12 290 GLU A O 1
ATOM 2275 N N . LEU A 1 291 ? 35.701 7.221 -59.402 1.00 98.19 291 LEU A N 1
ATOM 2276 C CA . LEU A 1 291 ? 36.680 6.139 -59.391 1.00 98.19 291 LEU A CA 1
ATOM 2277 C C . LEU A 1 291 ? 36.490 5.198 -60.586 1.00 98.19 291 LEU A C 1
ATOM 2279 O O . LEU A 1 291 ? 37.469 4.776 -61.203 1.00 98.19 291 LEU A O 1
ATOM 2283 N N . ARG A 1 292 ? 35.240 4.875 -60.942 1.00 98.06 292 ARG A N 1
ATOM 2284 C CA . ARG A 1 292 ? 34.948 4.020 -62.099 1.00 98.06 292 ARG A CA 1
ATOM 2285 C C . ARG A 1 292 ? 35.347 4.685 -63.415 1.00 98.06 292 ARG A C 1
ATOM 2287 O O . ARG A 1 292 ? 35.904 4.001 -64.270 1.00 98.06 292 ARG A O 1
ATOM 2294 N N . ARG A 1 293 ? 35.091 5.990 -63.568 1.00 98.06 293 ARG A N 1
ATOM 2295 C CA . ARG A 1 293 ? 35.513 6.770 -64.745 1.00 98.06 293 ARG A CA 1
ATOM 2296 C C . ARG A 1 293 ? 37.034 6.796 -64.876 1.00 98.06 293 ARG A C 1
ATOM 2298 O O . ARG A 1 293 ? 37.554 6.369 -65.900 1.00 98.06 293 ARG A O 1
ATOM 2305 N N . VAL A 1 294 ? 37.741 7.162 -63.805 1.00 98.12 294 VAL A N 1
ATOM 2306 C CA . VAL A 1 294 ? 39.215 7.195 -63.782 1.00 98.12 294 VAL A CA 1
ATOM 2307 C C . VAL A 1 294 ? 39.810 5.819 -64.080 1.00 98.12 294 VAL A C 1
ATOM 2309 O O . VAL A 1 294 ? 40.785 5.713 -64.821 1.00 98.12 294 VAL A O 1
ATOM 2312 N N . LYS A 1 295 ? 39.215 4.746 -63.547 1.00 98.31 295 LYS A N 1
ATOM 2313 C CA . LYS A 1 295 ? 39.651 3.378 -63.845 1.00 98.31 295 LYS A CA 1
ATOM 2314 C C . LYS A 1 295 ? 39.480 3.031 -65.328 1.00 98.31 295 LYS A C 1
ATOM 2316 O O . LYS A 1 295 ? 40.404 2.480 -65.917 1.00 98.31 295 LYS A O 1
ATOM 2321 N N . ALA A 1 296 ? 38.346 3.380 -65.936 1.00 97.94 296 ALA A N 1
ATOM 2322 C CA . ALA A 1 296 ? 38.116 3.156 -67.364 1.00 97.94 296 ALA A CA 1
ATOM 2323 C C . ALA A 1 296 ? 39.109 3.944 -68.241 1.00 97.94 296 ALA A C 1
ATOM 2325 O O . ALA A 1 296 ? 39.654 3.392 -69.199 1.00 97.94 296 ALA A O 1
ATOM 2326 N N . ASP A 1 297 ? 39.398 5.197 -67.881 1.00 98.06 297 ASP A N 1
ATOM 2327 C CA . ASP A 1 297 ? 40.390 6.027 -68.574 1.00 98.06 297 ASP A CA 1
ATOM 2328 C C . ASP A 1 297 ? 41.803 5.433 -68.462 1.00 98.06 297 ASP A C 1
ATOM 2330 O O . ASP A 1 297 ? 42.547 5.383 -69.448 1.00 98.06 297 ASP A O 1
ATOM 2334 N N . LEU A 1 298 ? 42.162 4.923 -67.279 1.00 97.88 298 LEU A N 1
ATOM 2335 C CA . LEU A 1 298 ? 43.429 4.233 -67.044 1.00 97.88 298 LEU A CA 1
ATOM 2336 C C . LEU A 1 298 ? 43.539 2.944 -67.872 1.00 97.88 298 LEU A C 1
ATOM 2338 O O . LEU A 1 298 ? 44.566 2.718 -68.513 1.00 97.88 298 LEU A O 1
ATOM 2342 N N . ASP A 1 299 ? 42.493 2.116 -67.904 1.00 98.00 299 ASP A N 1
ATOM 2343 C CA . ASP A 1 299 ? 42.459 0.876 -68.690 1.00 98.00 299 ASP A CA 1
ATOM 2344 C C . ASP A 1 299 ? 42.588 1.161 -70.201 1.00 98.00 299 ASP A C 1
ATOM 2346 O O . ASP A 1 299 ? 43.319 0.465 -70.922 1.00 98.00 299 ASP A O 1
ATOM 2350 N N . ALA A 1 300 ? 41.954 2.234 -70.687 1.00 97.31 300 ALA A N 1
ATOM 2351 C CA . ALA A 1 300 ? 42.093 2.700 -72.065 1.00 97.31 300 ALA A CA 1
ATOM 2352 C C . ALA A 1 300 ? 43.521 3.196 -72.370 1.00 97.31 300 ALA A C 1
ATOM 2354 O O . ALA A 1 300 ? 44.096 2.850 -73.411 1.00 97.31 300 ALA A O 1
ATOM 2355 N N . ALA A 1 301 ? 44.125 3.968 -71.461 1.00 97.00 301 ALA A N 1
ATOM 2356 C CA . ALA A 1 301 ? 45.502 4.440 -71.591 1.00 97.00 301 ALA A CA 1
ATOM 2357 C C . ALA A 1 301 ? 46.511 3.278 -71.593 1.00 97.00 301 ALA A C 1
ATOM 2359 O O . ALA A 1 301 ? 47.389 3.232 -72.460 1.00 97.00 301 ALA A O 1
ATOM 2360 N N . ASN A 1 302 ? 46.342 2.303 -70.698 1.00 97.38 302 ASN A N 1
ATOM 2361 C CA . ASN A 1 302 ? 47.165 1.094 -70.639 1.00 97.38 302 ASN A CA 1
ATOM 2362 C C . ASN A 1 302 ? 47.061 0.275 -71.929 1.00 97.38 302 ASN A C 1
ATOM 2364 O O . ASN A 1 302 ? 48.081 -0.103 -72.506 1.00 97.38 302 ASN A O 1
ATOM 2368 N N . SER A 1 303 ? 45.845 0.070 -72.443 1.00 97.00 303 SER A N 1
ATOM 2369 C CA . SER A 1 303 ? 45.626 -0.616 -73.725 1.00 97.00 303 SER A CA 1
ATOM 2370 C C . SER A 1 303 ? 46.346 0.096 -74.879 1.00 97.00 303 SER A C 1
ATOM 2372 O O . SER A 1 303 ? 46.983 -0.540 -75.722 1.00 97.00 303 SER A O 1
ATOM 2374 N N . LYS A 1 304 ? 46.319 1.436 -74.895 1.00 97.19 304 LYS A N 1
ATOM 2375 C CA . LYS A 1 304 ? 47.034 2.253 -75.888 1.00 97.19 304 LYS A CA 1
ATOM 2376 C C . LYS A 1 304 ? 48.555 2.115 -75.774 1.00 97.19 304 LYS A C 1
ATOM 2378 O O . LYS A 1 304 ? 49.227 2.056 -76.805 1.00 97.19 304 LYS A O 1
ATOM 2383 N N . ILE A 1 305 ? 49.104 2.070 -74.558 1.00 96.50 305 ILE A N 1
ATOM 2384 C CA . ILE A 1 305 ? 50.540 1.845 -74.325 1.00 96.50 305 ILE A CA 1
ATOM 2385 C C . ILE A 1 305 ? 50.946 0.463 -74.842 1.00 96.50 305 ILE A C 1
ATOM 2387 O O . ILE A 1 305 ? 51.861 0.382 -75.657 1.00 96.50 305 ILE A O 1
ATOM 2391 N N . GLN A 1 306 ? 50.209 -0.593 -74.493 1.00 96.38 306 GLN A N 1
ATOM 2392 C CA . GLN A 1 306 ? 50.494 -1.953 -74.968 1.00 96.38 306 GLN A CA 1
ATOM 2393 C C . GLN A 1 306 ? 50.483 -2.061 -76.500 1.00 96.38 306 GLN A C 1
ATOM 2395 O O . GLN A 1 306 ? 51.314 -2.754 -77.089 1.00 96.38 306 GLN A O 1
ATOM 2400 N N . LEU A 1 307 ? 49.560 -1.370 -77.179 1.00 95.94 307 LEU A N 1
ATOM 2401 C CA . LEU A 1 307 ? 49.559 -1.304 -78.644 1.00 95.94 307 LEU A CA 1
ATOM 2402 C C . LEU A 1 307 ? 50.815 -0.609 -79.182 1.00 95.94 307 LEU A C 1
ATOM 2404 O O . LEU A 1 307 ? 51.426 -1.107 -80.127 1.00 95.94 307 LEU A O 1
ATOM 2408 N N . LYS A 1 308 ? 51.233 0.510 -78.576 1.00 96.62 308 LYS A N 1
ATOM 2409 C CA . LYS A 1 308 ? 52.474 1.203 -78.955 1.00 96.62 308 LYS A CA 1
ATOM 2410 C C . LYS A 1 308 ? 53.709 0.330 -78.733 1.00 96.62 308 LYS A C 1
ATOM 2412 O O . LYS A 1 308 ? 54.578 0.307 -79.600 1.00 96.62 308 LYS A O 1
ATOM 2417 N N . GLU A 1 309 ? 53.774 -0.406 -77.629 1.00 95.56 309 GLU A N 1
ATOM 2418 C CA . GLU A 1 309 ? 54.859 -1.351 -77.338 1.00 95.56 309 GLU A CA 1
ATOM 2419 C C . GLU A 1 309 ? 54.922 -2.472 -78.382 1.00 95.56 309 GLU A C 1
ATOM 2421 O O . GLU A 1 309 ? 55.990 -2.738 -78.936 1.00 95.56 309 GLU A O 1
ATOM 2426 N N . LYS A 1 310 ? 53.777 -3.076 -78.733 1.00 95.38 310 LYS A N 1
ATOM 2427 C CA . LYS A 1 310 ? 53.688 -4.095 -79.797 1.00 95.38 310 LYS A CA 1
ATOM 2428 C C . LYS A 1 310 ? 54.125 -3.549 -81.158 1.00 95.38 310 LYS A C 1
ATOM 2430 O O . LYS A 1 310 ? 54.872 -4.217 -81.874 1.00 95.38 310 LYS A O 1
ATOM 2435 N N . LEU A 1 311 ? 53.695 -2.337 -81.513 1.00 94.56 311 LEU A N 1
ATOM 2436 C CA . LEU A 1 311 ? 54.103 -1.675 -82.755 1.00 94.56 311 LEU A CA 1
ATOM 2437 C C . LEU A 1 311 ? 55.611 -1.394 -82.777 1.00 94.56 311 LEU A C 1
ATOM 2439 O O . LEU A 1 311 ? 56.269 -1.683 -83.777 1.00 94.56 311 LEU A O 1
ATOM 2443 N N . ALA A 1 312 ? 56.175 -0.889 -81.677 1.00 94.19 312 ALA A N 1
ATOM 2444 C CA . ALA A 1 312 ? 57.611 -0.651 -81.550 1.00 94.19 312 ALA A CA 1
ATOM 2445 C C . ALA A 1 312 ? 58.416 -1.957 -81.667 1.00 94.19 312 ALA A C 1
ATOM 2447 O O . ALA A 1 312 ? 59.405 -2.003 -82.400 1.00 94.19 312 ALA A O 1
ATOM 2448 N N . ALA A 1 313 ? 57.969 -3.035 -81.014 1.00 93.75 313 ALA A N 1
ATOM 2449 C CA . ALA A 1 313 ? 58.580 -4.359 -81.124 1.00 93.75 313 ALA A CA 1
ATOM 2450 C C . ALA A 1 313 ? 58.546 -4.896 -82.566 1.00 93.75 313 ALA A C 1
ATOM 2452 O O . ALA A 1 313 ? 59.569 -5.365 -83.070 1.00 93.75 313 ALA A O 1
ATOM 2453 N N . SER A 1 314 ? 57.410 -4.766 -83.261 1.00 92.12 314 SER A N 1
ATOM 2454 C CA . SER A 1 314 ? 57.276 -5.162 -84.670 1.00 92.12 314 SER A CA 1
ATOM 2455 C C . SER A 1 314 ? 58.207 -4.360 -85.586 1.00 92.12 314 SER A C 1
ATOM 2457 O O . SER A 1 314 ? 58.908 -4.942 -86.415 1.00 92.12 314 SER A O 1
ATOM 2459 N N . ALA A 1 315 ? 58.275 -3.036 -85.414 1.00 91.81 315 ALA A N 1
ATOM 2460 C CA . ALA A 1 315 ? 59.171 -2.175 -86.187 1.00 91.81 315 ALA A CA 1
ATOM 2461 C C . ALA A 1 315 ? 60.654 -2.518 -85.945 1.00 91.81 315 ALA A C 1
ATOM 2463 O O . ALA A 1 315 ? 61.458 -2.539 -86.882 1.00 91.81 315 ALA A O 1
ATOM 2464 N N . MET A 1 316 ? 61.029 -2.837 -84.700 1.00 89.19 316 MET A N 1
ATOM 2465 C CA . MET A 1 316 ? 62.377 -3.308 -84.370 1.00 89.19 316 MET A CA 1
ATOM 2466 C C . MET A 1 316 ? 62.695 -4.655 -85.034 1.00 89.19 316 MET A C 1
ATOM 2468 O O . MET A 1 316 ? 63.756 -4.788 -85.649 1.00 89.19 316 MET A O 1
ATOM 2472 N N . ALA A 1 317 ? 61.778 -5.627 -84.979 1.00 87.69 317 ALA A N 1
ATOM 2473 C CA . ALA A 1 317 ? 61.938 -6.926 -85.634 1.00 87.69 317 ALA A CA 1
ATOM 2474 C C . ALA A 1 317 ? 62.082 -6.790 -87.162 1.00 87.69 317 ALA A C 1
ATOM 2476 O O . ALA A 1 317 ? 62.943 -7.428 -87.774 1.00 87.69 317 ALA A O 1
ATOM 2477 N N . GLU A 1 318 ? 61.303 -5.903 -87.783 1.00 86.25 318 GLU A N 1
ATOM 2478 C CA . GLU A 1 318 ? 61.404 -5.606 -89.211 1.00 86.25 318 GLU A CA 1
ATOM 2479 C C . GLU A 1 318 ? 62.745 -4.957 -89.585 1.00 86.25 318 GLU A C 1
ATOM 2481 O O . GLU A 1 318 ? 63.372 -5.368 -90.565 1.00 86.25 318 GLU A O 1
ATOM 2486 N N . LYS A 1 319 ? 63.247 -4.020 -88.770 1.00 79.62 319 LYS A N 1
ATOM 2487 C CA . LYS A 1 319 ? 64.573 -3.404 -88.953 1.00 79.62 319 LYS A CA 1
ATOM 2488 C C . LYS A 1 319 ? 65.711 -4.426 -88.853 1.00 79.62 319 LYS A C 1
ATOM 2490 O O . LYS A 1 319 ? 66.677 -4.337 -89.613 1.00 79.62 319 LYS A O 1
ATOM 2495 N N . ILE A 1 320 ? 65.615 -5.390 -87.934 1.00 80.06 320 ILE A N 1
ATOM 2496 C CA . ILE A 1 320 ? 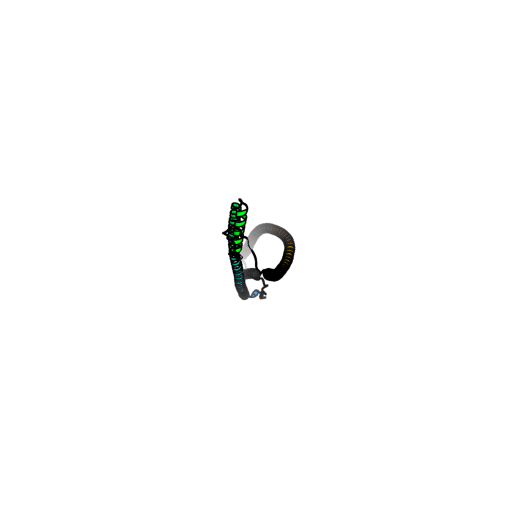66.585 -6.492 -87.805 1.00 80.06 320 ILE A CA 1
ATOM 2497 C C . ILE A 1 320 ? 66.531 -7.384 -89.055 1.00 80.06 320 ILE A C 1
ATOM 2499 O O . ILE A 1 320 ? 67.560 -7.615 -89.690 1.00 80.06 320 ILE A O 1
ATOM 2503 N N . ARG A 1 321 ? 65.330 -7.795 -89.483 1.00 72.38 321 ARG A N 1
ATOM 2504 C CA . ARG A 1 321 ? 65.110 -8.600 -90.698 1.00 72.38 321 ARG A CA 1
ATOM 2505 C C . ARG A 1 321 ? 65.629 -7.913 -91.968 1.00 72.38 321 ARG A C 1
ATOM 2507 O O . ARG A 1 321 ? 66.231 -8.571 -92.814 1.00 72.38 321 ARG A O 1
ATOM 2514 N N . GLY A 1 322 ? 65.420 -6.602 -92.102 1.00 70.50 322 GLY A N 1
ATOM 2515 C CA . GLY A 1 322 ? 65.943 -5.796 -93.210 1.00 70.50 322 GLY A CA 1
ATOM 2516 C C . GLY A 1 322 ? 67.474 -5.753 -93.243 1.00 70.50 322 GLY A C 1
ATOM 2517 O O . GLY A 1 322 ? 68.065 -5.892 -94.312 1.00 70.50 322 GLY A O 1
ATOM 2518 N N . ARG A 1 323 ? 68.129 -5.665 -92.075 1.00 61.84 323 ARG A N 1
ATOM 2519 C CA . ARG A 1 323 ? 69.596 -5.751 -91.969 1.00 61.84 323 ARG A CA 1
ATOM 2520 C C . ARG A 1 323 ? 70.142 -7.127 -92.360 1.00 61.84 323 ARG A C 1
ATOM 2522 O O . ARG A 1 323 ? 71.143 -7.187 -93.064 1.00 61.84 323 ARG A O 1
ATOM 2529 N N . CYS A 1 324 ? 69.471 -8.217 -91.987 1.00 57.31 324 CYS A N 1
ATOM 2530 C CA . CYS A 1 324 ? 69.885 -9.569 -92.382 1.00 57.31 324 CYS A CA 1
ATOM 2531 C C . CYS A 1 324 ? 69.734 -9.826 -93.893 1.00 57.31 324 CYS A C 1
ATOM 2533 O O . CYS A 1 324 ? 70.558 -10.525 -94.472 1.00 57.31 324 CYS A O 1
ATOM 2535 N N . LYS A 1 325 ? 68.733 -9.229 -94.559 1.00 55.03 325 LYS A N 1
ATOM 2536 C CA . LYS A 1 325 ? 68.567 -9.339 -96.022 1.00 55.03 325 LYS A CA 1
ATOM 2537 C C . LYS A 1 325 ? 69.585 -8.512 -96.822 1.00 55.03 325 LYS A C 1
ATOM 2539 O O . LYS A 1 325 ? 69.903 -8.891 -97.942 1.00 55.03 325 LYS A O 1
ATOM 2544 N N . GLY A 1 326 ? 70.119 -7.428 -96.252 1.00 52.47 326 GLY A N 1
ATOM 2545 C CA . GLY A 1 326 ? 71.231 -6.662 -96.835 1.00 52.47 326 GLY A CA 1
ATOM 2546 C C . GLY A 1 326 ? 72.625 -7.236 -96.537 1.00 52.47 326 GLY A C 1
ATOM 2547 O O . GLY A 1 326 ? 73.604 -6.775 -97.111 1.00 52.47 326 GLY A O 1
ATOM 2548 N N . GLY A 1 327 ? 72.717 -8.232 -95.648 1.00 45.59 327 GLY A N 1
ATOM 2549 C CA . GLY A 1 327 ? 73.959 -8.840 -95.161 1.00 45.59 327 GLY A CA 1
ATOM 2550 C C . GLY A 1 327 ? 74.261 -10.223 -95.741 1.00 45.59 327 GLY A C 1
ATOM 2551 O O . GLY A 1 327 ? 74.939 -11.014 -95.093 1.00 45.59 327 GLY A O 1
ATOM 2552 N N . ALA A 1 328 ? 73.786 -10.541 -96.949 1.00 43.91 328 ALA A N 1
ATOM 2553 C CA . ALA A 1 328 ? 74.248 -11.711 -97.701 1.00 43.91 328 ALA A CA 1
ATOM 2554 C C . ALA A 1 328 ? 75.606 -11.433 -98.380 1.00 43.91 328 ALA A C 1
ATOM 2556 O O . ALA A 1 328 ? 75.787 -11.634 -99.574 1.00 43.91 328 ALA A O 1
ATOM 2557 N N . SER A 1 329 ? 76.575 -10.948 -97.609 1.00 45.53 329 SER A N 1
ATOM 2558 C CA . SER A 1 329 ? 77.995 -11.063 -97.923 1.00 45.53 329 SER A CA 1
ATOM 2559 C C . SER A 1 329 ? 78.749 -11.002 -96.603 1.00 45.53 329 SER A C 1
ATOM 2561 O O . SER A 1 329 ? 78.617 -10.021 -95.877 1.00 45.53 329 SER A O 1
ATOM 2563 N N . CYS A 1 330 ? 79.565 -12.018 -96.338 1.00 45.44 330 CYS A N 1
ATOM 2564 C CA . CYS A 1 330 ? 80.490 -12.124 -95.207 1.00 45.44 330 CYS A CA 1
ATOM 2565 C C . CYS A 1 330 ? 79.976 -12.866 -93.957 1.00 45.44 330 CYS A C 1
ATOM 2567 O O . CYS A 1 330 ? 79.826 -12.298 -92.885 1.00 45.44 330 CYS A O 1
ATOM 2569 N N . CYS A 1 331 ? 79.850 -14.190 -94.088 1.00 41.72 331 CYS A N 1
ATOM 2570 C CA . CYS A 1 331 ? 80.412 -15.117 -93.102 1.00 41.72 331 CYS A CA 1
ATOM 2571 C C . CYS A 1 331 ? 81.118 -16.254 -93.856 1.00 41.72 331 CYS A C 1
ATOM 2573 O O . CYS A 1 331 ? 80.467 -17.083 -94.494 1.00 41.72 331 CYS A O 1
ATOM 2575 N N . ARG A 1 332 ? 82.455 -16.287 -93.786 1.00 43.94 332 ARG A N 1
ATOM 2576 C CA . ARG A 1 332 ? 83.278 -17.461 -94.096 1.00 43.94 332 ARG A CA 1
ATOM 2577 C C . ARG A 1 332 ? 84.288 -17.659 -92.954 1.00 43.94 332 ARG A C 1
ATOM 2579 O O . ARG A 1 332 ? 85.073 -16.760 -92.690 1.00 43.94 332 ARG A O 1
ATOM 2586 N N . CYS A 1 333 ? 84.217 -18.852 -92.361 1.00 46.12 333 CYS A N 1
ATOM 2587 C CA . CYS A 1 333 ? 85.229 -19.608 -91.604 1.00 46.12 333 CYS A CA 1
ATOM 2588 C C . CYS A 1 333 ? 85.696 -19.162 -90.196 1.00 46.12 333 CYS A C 1
ATOM 2590 O O . CYS A 1 333 ? 86.487 -18.240 -90.041 1.00 46.12 333 CYS A O 1
ATOM 2592 N N . MET A 1 334 ? 85.226 -19.950 -89.215 1.00 35.06 334 MET A N 1
ATOM 2593 C CA . MET A 1 334 ? 85.918 -20.705 -88.134 1.00 35.06 334 MET A CA 1
ATOM 2594 C C . MET A 1 334 ? 87.457 -20.885 -88.225 1.00 35.06 334 MET A C 1
ATOM 2596 O O . MET A 1 334 ? 87.993 -20.741 -89.328 1.00 35.06 334 MET A O 1
ATOM 2600 N N . PRO A 1 335 ? 88.181 -21.263 -87.137 1.00 56.00 335 PRO A N 1
ATOM 2601 C CA . PRO A 1 335 ? 87.847 -22.282 -86.107 1.00 56.00 335 PRO A CA 1
ATOM 2602 C C . PRO A 1 335 ? 87.354 -21.764 -84.756 1.00 56.00 335 PRO A C 1
ATOM 2604 O O . PRO A 1 335 ? 87.936 -20.780 -84.248 1.00 56.00 335 PRO A O 1
#

pLDDT: mean 81.28, std 19.64, range [31.0, 98.62]